Protein AF-0000000084523540 (afdb_homodimer)

Radius of gyration: 26.32 Å; Cα contacts (8 Å, |Δi|>4): 641; chains: 2; bounding box: 83×76×72 Å

pLDDT: mean 82.35, std 22.32, range [30.33, 98.5]

Secondary structure (DSSP, 8-state):
-------------HHHHHHHHHHHHTS-S----EEEEEEEEEEETTS-EEEEEEEEEES-HHHHHHHTBTBEEEEEETTEEEEEEEESS--HHHHHHEEEEE-TTSEEEEEES-TTTPEEEEEEEEB-HHHHHHHS-HHHHHHHHH-EE--SHHHHHHHHHHHHTTBS-SS-------/-------------HHHHHHHHHHHHTS-S----EEEEEEEEEEETTS-EEEEEEEEEES-HHHHHHHTBTBEEEEEETTEEEEEEEESS--HHHHHHEEEEE-TTSEEEEEES-TTTSEEEEEEEEB-HHHHHHHS-HHHHHHHHH-EE--SHHHHHHHHHHHHTTBSSSS-------

Sequence (356 aa):
MLALSVLFVTVVVGGTWYLYSAIGNLKGSEAAAQTVDVVLKREYLCGETEEEMKRETVASVDELLTRYKGWNFVSRNRSVYTFEKKINDLSPHCKENAYFGLGTNGELTLFDGLPEKGQVIQTFFQLDTGKLESSLPREELNLLRQGIRITDAAEYNSIISTYSEFSNDDQEATVRLKMLALSVLFVTVVVGGTWYLYSAIGNLKGSEAAAQTVDVVLKREYLCGETEEEMKRETVASVDELLTRYKGWNFVSRNRSVYTFEKKINDLSPHCKENAYFGLGTNGELTLFDGLPEKGQVIQTFFQLDTGKLESSLPREELNLLRQGIRITDAAEYNSIISTYSEFSNDDQEATVRLK

InterPro domains:
  IPR015050 Bypass of forespore C, C-terminal [PF08955] (88-164)
  IPR015071 Bypass-of-forespore C, N-terminal [PF08977] (36-85)
  IPR038117 Bypass of forespore C, C-terminal domain superfamily [G3DSA:3.30.70.1740] (88-168)
  IPR038118 Bypass-of-forespore C, N-terminal domain superfamily [G3DSA:3.10.20.420] (34-87)

Structure (mmCIF, N/CA/C/O backbone):
data_AF-0000000084523540-model_v1
#
loop_
_entity.id
_entity.type
_entity.pdbx_description
1 polymer 'Forespore regulator of the sigma-K checkpoint'
#
loop_
_atom_site.group_PDB
_atom_site.id
_atom_site.type_symbol
_atom_site.label_atom_id
_atom_site.label_alt_id
_atom_site.label_comp_id
_atom_site.label_asym_id
_atom_site.label_entity_id
_atom_site.label_seq_id
_atom_site.pdbx_PDB_ins_code
_atom_site.Cartn_x
_atom_site.Cartn_y
_atom_site.Cartn_z
_atom_site.occupancy
_atom_site.B_iso_or_equiv
_atom_site.auth_seq_id
_atom_site.auth_comp_id
_atom_site.auth_asym_id
_atom_site.auth_atom_id
_atom_site.pdbx_PDB_model_num
ATOM 1 N N . MET A 1 1 ? 38.188 -17.703 -46.438 1 30.38 1 MET A N 1
ATOM 2 C CA . MET A 1 1 ? 36.75 -17.438 -46.375 1 30.38 1 MET A CA 1
ATOM 3 C C . MET A 1 1 ? 36.156 -17.984 -45.094 1 30.38 1 MET A C 1
ATOM 5 O O . MET A 1 1 ? 36 -19.188 -44.906 1 30.38 1 MET A O 1
ATOM 9 N N . LEU A 1 2 ? 36.406 -17.312 -43.906 1 36.19 2 LEU A N 1
ATOM 10 C CA . LEU A 1 2 ? 36.031 -17.625 -42.531 1 36.19 2 LEU A CA 1
ATOM 11 C C . LEU A 1 2 ? 34.531 -17.547 -42.344 1 36.19 2 LEU A C 1
ATOM 13 O O . LEU A 1 2 ? 33.906 -16.5 -42.594 1 36.19 2 LEU A O 1
ATOM 17 N N . ALA A 1 3 ? 33.781 -18.672 -42.469 1 38.22 3 ALA A N 1
ATOM 18 C CA . ALA A 1 3 ? 32.344 -18.844 -42.25 1 38.22 3 ALA A CA 1
ATOM 19 C C . ALA A 1 3 ? 31.953 -18.438 -40.812 1 38.22 3 ALA A C 1
ATOM 21 O O . ALA A 1 3 ? 32.438 -19.016 -39.844 1 38.22 3 ALA A O 1
ATOM 22 N N . LEU A 1 4 ? 31.703 -17.141 -40.531 1 35.53 4 LEU A N 1
ATOM 23 C CA . LEU A 1 4 ? 31.125 -16.625 -39.312 1 35.53 4 LEU A CA 1
ATOM 24 C C . LEU A 1 4 ? 29.766 -17.25 -39.031 1 35.53 4 LEU A C 1
ATOM 26 O O . LEU A 1 4 ? 28.812 -17.016 -39.781 1 35.53 4 LEU A O 1
ATOM 30 N N . SER A 1 5 ? 29.641 -18.5 -38.469 1 34.38 5 SER A N 1
ATOM 31 C CA . SER A 1 5 ? 28.406 -19.125 -38 1 34.38 5 SER A CA 1
ATOM 32 C C . SER A 1 5 ? 27.703 -18.234 -36.969 1 34.38 5 SER A C 1
ATOM 34 O O . SER A 1 5 ? 28.281 -17.859 -35.938 1 34.38 5 SER A O 1
ATOM 36 N N . VAL A 1 6 ? 26.812 -17.297 -37.406 1 34.03 6 VAL A N 1
ATOM 37 C CA . VAL A 1 6 ? 25.938 -16.5 -36.562 1 34.03 6 VAL A CA 1
ATOM 38 C C . VAL A 1 6 ? 25.094 -17.422 -35.688 1 34.03 6 VAL A C 1
ATOM 40 O O . VAL A 1 6 ? 24.297 -18.219 -36.188 1 34.03 6 VAL A O 1
ATOM 43 N N . LEU A 1 7 ? 25.531 -17.844 -34.469 1 30.59 7 LEU A N 1
ATOM 44 C CA . LEU A 1 7 ? 24.781 -18.531 -33.438 1 30.59 7 LEU A CA 1
ATOM 45 C C . LEU A 1 7 ? 23.516 -17.75 -33.062 1 30.59 7 LEU A C 1
ATOM 47 O O . LEU A 1 7 ? 23.609 -16.625 -32.562 1 30.59 7 LEU A O 1
ATOM 51 N N . PHE A 1 8 ? 22.406 -17.859 -33.781 1 33.75 8 PHE A N 1
ATOM 52 C CA . PHE A 1 8 ? 21.094 -17.328 -33.438 1 33.75 8 PHE A CA 1
ATOM 53 C C . PHE A 1 8 ? 20.688 -17.781 -32.031 1 33.75 8 PHE A C 1
ATOM 55 O O . PHE A 1 8 ? 20.5 -18.969 -31.797 1 33.75 8 PHE A O 1
ATOM 62 N N . VAL A 1 9 ? 21.078 -17.094 -30.938 1 32.88 9 VAL A N 1
ATOM 63 C CA . VAL A 1 9 ? 20.562 -17.25 -29.578 1 32.88 9 VAL A CA 1
ATOM 64 C C . VAL A 1 9 ? 19.062 -17.031 -29.562 1 32.88 9 VAL A C 1
ATOM 66 O O . VAL A 1 9 ? 18.578 -15.922 -29.797 1 32.88 9 VAL A O 1
ATOM 69 N N . THR A 1 10 ? 18.266 -17.953 -30.078 1 33.56 10 THR A N 1
ATOM 70 C CA . THR A 1 10 ? 16.812 -17.922 -29.875 1 33.56 10 THR A CA 1
ATOM 71 C C . THR A 1 10 ? 16.484 -17.688 -28.391 1 33.56 10 THR A C 1
ATOM 73 O O . THR A 1 10 ? 16.875 -18.484 -27.531 1 33.56 10 THR A O 1
ATOM 76 N N . VAL A 1 11 ? 16.547 -16.5 -27.922 1 34.06 11 VAL A N 1
ATOM 77 C CA . VAL A 1 11 ? 15.992 -16.109 -26.625 1 34.06 11 VAL A CA 1
ATOM 78 C C . VAL A 1 11 ? 14.641 -16.797 -26.406 1 34.06 11 VAL A C 1
ATOM 80 O O . VAL A 1 11 ? 13.719 -16.625 -27.203 1 34.06 11 VAL A O 1
ATOM 83 N N . VAL A 1 12 ? 14.602 -17.953 -25.812 1 35.47 12 VAL A N 1
ATOM 84 C CA . VAL A 1 12 ? 13.5 -18.781 -25.328 1 35.47 12 VAL A CA 1
ATOM 85 C C . VAL A 1 12 ? 12.508 -17.922 -24.547 1 35.47 12 VAL A C 1
ATOM 87 O O . VAL A 1 12 ? 12.68 -17.703 -23.344 1 35.47 12 VAL A O 1
ATOM 90 N N . VAL A 1 13 ? 12.211 -16.734 -24.906 1 37.38 13 VAL A N 1
ATOM 91 C CA . VAL A 1 13 ? 11.062 -16.016 -24.344 1 37.38 13 VAL A CA 1
ATOM 92 C C . VAL A 1 13 ? 9.852 -16.953 -24.312 1 37.38 13 VAL A C 1
ATOM 94 O O . VAL A 1 13 ? 8.961 -16.781 -23.484 1 37.38 13 VAL A O 1
ATOM 97 N N . GLY A 1 14 ? 9.75 -18.031 -25.141 1 40.41 14 GLY A N 1
ATOM 98 C CA . GLY A 1 14 ? 8.609 -18.906 -25.312 1 40.41 14 GLY A CA 1
ATOM 99 C C . GLY A 1 14 ? 8.297 -19.75 -24.094 1 40.41 14 GLY A C 1
ATOM 100 O O . GLY A 1 14 ? 7.219 -20.328 -24 1 40.41 14 GLY A O 1
ATOM 101 N N . GLY A 1 15 ? 9.188 -19.891 -23.188 1 44.03 15 GLY A N 1
ATOM 102 C CA . GLY A 1 15 ? 9.008 -20.906 -22.156 1 44.03 15 GLY A CA 1
ATOM 103 C C . GLY A 1 15 ? 7.926 -20.547 -21.156 1 44.03 15 GLY A C 1
ATOM 104 O O . GLY A 1 15 ? 7.168 -21.406 -20.719 1 44.03 15 GLY A O 1
ATOM 105 N N . THR A 1 16 ? 7.848 -19.25 -20.812 1 47.34 16 THR A N 1
ATOM 106 C CA . THR A 1 16 ? 6.902 -18.922 -19.75 1 47.34 16 THR A CA 1
ATOM 107 C C . THR A 1 16 ? 5.465 -19.031 -20.25 1 47.34 16 THR A C 1
ATOM 109 O O . THR A 1 16 ? 4.57 -19.438 -19.5 1 47.34 16 THR A O 1
ATOM 112 N N . TRP A 1 17 ? 5.262 -18.75 -21.609 1 44.78 17 TRP A N 1
ATOM 113 C CA . TRP A 1 17 ? 3.926 -18.891 -22.172 1 44.78 17 TRP A CA 1
ATOM 114 C C . TRP A 1 17 ? 3.463 -20.344 -22.125 1 44.78 17 TRP A C 1
ATOM 116 O O . TRP A 1 17 ? 2.314 -20.625 -21.781 1 44.78 17 TRP A O 1
ATOM 126 N N . TYR A 1 18 ? 4.32 -21.281 -22.469 1 44.84 18 TYR A N 1
ATOM 127 C CA . TYR A 1 18 ? 3.965 -22.688 -22.484 1 44.84 18 TYR A CA 1
ATOM 128 C C . TYR A 1 18 ? 3.586 -23.188 -21.094 1 44.84 18 TYR A C 1
ATOM 130 O O . TYR A 1 18 ? 2.623 -23.938 -20.938 1 44.84 18 TYR A O 1
ATOM 138 N N . LEU A 1 19 ? 4.27 -22.812 -20.094 1 44.44 19 LEU A N 1
ATOM 139 C CA . LEU A 1 19 ? 3.955 -23.25 -18.734 1 44.44 19 LEU A CA 1
ATOM 140 C C . LEU A 1 19 ? 2.594 -22.719 -18.297 1 44.44 19 LEU A C 1
ATOM 142 O O . LEU A 1 19 ? 1.806 -23.453 -17.688 1 44.44 19 LEU A O 1
ATOM 146 N N . TYR A 1 20 ? 2.361 -21.484 -18.734 1 47.84 20 TYR A N 1
ATOM 147 C CA . TYR A 1 20 ? 1.059 -20.906 -18.406 1 47.84 20 TYR A CA 1
ATOM 148 C C . TYR A 1 20 ? -0.064 -21.703 -19.062 1 47.84 20 TYR A C 1
ATOM 150 O O . TYR A 1 20 ? -1.085 -21.984 -18.438 1 47.84 20 TYR A O 1
ATOM 158 N N . SER A 1 21 ? 0.126 -22.125 -20.297 1 47.34 21 SER A N 1
ATOM 159 C CA . SER A 1 21 ? -0.853 -22.922 -21.016 1 47.34 21 SER A CA 1
ATOM 160 C C . SER A 1 21 ? -0.98 -24.328 -20.422 1 47.34 21 SER A C 1
ATOM 162 O O . SER A 1 21 ? -2.08 -24.875 -20.359 1 47.34 21 SER A O 1
ATOM 164 N N . ALA A 1 22 ? 0.093 -24.844 -19.984 1 44.22 22 ALA A N 1
ATOM 165 C CA . ALA A 1 22 ? 0.067 -26.203 -19.453 1 44.22 22 ALA A CA 1
ATOM 166 C C . ALA A 1 22 ? -0.648 -26.266 -18.109 1 44.22 22 ALA A C 1
ATOM 168 O O . ALA A 1 22 ? -1.427 -27.188 -17.844 1 44.22 22 ALA A O 1
ATOM 169 N N . ILE A 1 23 ? -0.345 -25.328 -17.25 1 46.56 23 ILE A N 1
ATOM 170 C CA . ILE A 1 23 ? -1.015 -25.281 -15.961 1 46.56 23 ILE A CA 1
ATOM 171 C C . ILE A 1 23 ? -2.49 -24.938 -16.156 1 46.56 23 ILE A C 1
ATOM 173 O O . ILE A 1 23 ? -3.359 -25.516 -15.492 1 46.56 23 ILE A O 1
ATOM 177 N N . GLY A 1 24 ? -2.74 -24.016 -17.031 1 45.88 24 GLY A N 1
ATOM 178 C CA . GLY A 1 24 ? -4.125 -23.812 -17.406 1 45.88 24 GLY A CA 1
ATOM 179 C C . GLY A 1 24 ? -4.785 -25.062 -17.969 1 45.88 24 GLY A C 1
ATOM 180 O O . GLY A 1 24 ? -5.98 -25.281 -17.781 1 45.88 24 GLY A O 1
ATOM 181 N N . ASN A 1 25 ? -3.988 -25.781 -18.875 1 44.81 25 ASN A N 1
ATOM 182 C CA . ASN A 1 25 ? -4.531 -27 -19.484 1 44.81 25 ASN A CA 1
ATOM 183 C C . ASN A 1 25 ? -4.711 -28.109 -18.469 1 44.81 25 ASN A C 1
ATOM 185 O O . ASN A 1 25 ? -5.188 -29.203 -18.812 1 44.81 25 ASN A O 1
ATOM 189 N N . LEU A 1 26 ? -3.967 -28.172 -17.453 1 42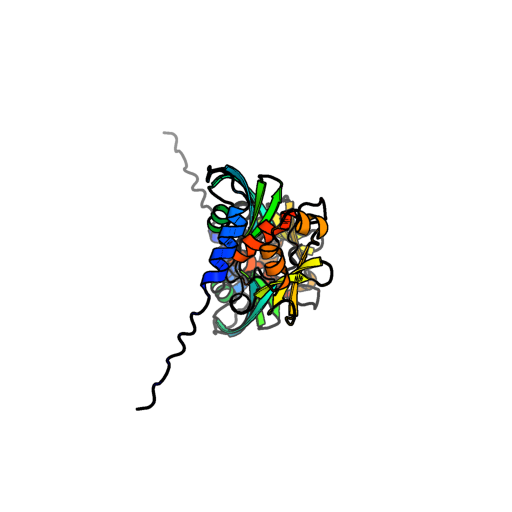.12 26 LEU A N 1
ATOM 190 C CA . LEU A 1 26 ? -4.234 -29.266 -16.531 1 42.12 26 LEU A CA 1
ATOM 191 C C . LEU A 1 26 ? -5.719 -29.344 -16.188 1 42.12 26 LEU A C 1
ATOM 193 O O . LEU A 1 26 ? -6.18 -30.328 -15.602 1 42.12 26 LEU A O 1
ATOM 197 N N . LYS A 1 27 ? -6.418 -28.312 -16.094 1 44.44 27 LYS A N 1
ATOM 198 C CA . LYS A 1 27 ? -7.867 -28.484 -16.031 1 44.44 27 LYS A CA 1
ATOM 199 C C . LYS A 1 27 ? -8.445 -28.812 -17.406 1 44.44 27 LYS A C 1
ATOM 201 O O . LYS A 1 27 ? -8.516 -27.938 -18.266 1 44.44 27 LYS A O 1
ATOM 206 N N . GLY A 1 28 ? -8.133 -29.812 -18.078 1 38.44 28 GLY A N 1
ATOM 207 C CA . GLY A 1 28 ? -8.664 -30.438 -19.266 1 38.44 28 GLY A CA 1
ATOM 208 C C . GLY A 1 28 ? -10.133 -30.125 -19.516 1 38.44 28 GLY A C 1
ATOM 209 O O . GLY A 1 28 ? -10.773 -30.766 -20.344 1 38.44 28 GLY A O 1
ATOM 210 N N . SER A 1 29 ? -10.984 -30 -18.5 1 40.22 29 SER A N 1
ATOM 211 C CA . SER A 1 29 ? -12.367 -29.969 -18.953 1 40.22 29 SER A CA 1
ATOM 212 C C . SER A 1 29 ? -12.57 -28.969 -20.078 1 40.22 29 SER A C 1
ATOM 214 O O . SER A 1 29 ? -11.805 -28 -20.188 1 40.22 29 SER A O 1
ATOM 216 N N . GLU A 1 30 ? -13.492 -29.078 -21.188 1 41.19 30 GLU A N 1
ATOM 217 C CA . GLU A 1 30 ? -14.039 -28.188 -22.219 1 41.19 30 GLU A CA 1
ATOM 218 C C . GLU A 1 30 ? -13.93 -26.719 -21.797 1 41.19 30 GLU A C 1
ATOM 220 O O . GLU A 1 30 ? -14.188 -26.375 -20.641 1 41.19 30 GLU A O 1
ATOM 225 N N . ALA A 1 31 ? -13.055 -25.703 -22.328 1 51.06 31 ALA A N 1
ATOM 226 C CA . ALA A 1 31 ? -12.938 -24.25 -22.203 1 51.06 31 ALA A CA 1
ATOM 227 C C . ALA A 1 31 ? -14.227 -23.641 -21.656 1 51.06 31 ALA A C 1
ATOM 229 O O . ALA A 1 31 ? -14.992 -23.031 -22.406 1 51.06 31 ALA A O 1
ATOM 230 N N . ALA A 1 32 ? -15.094 -24.359 -21.078 1 65.19 32 ALA A N 1
ATOM 231 C CA . ALA A 1 32 ? -16.391 -23.812 -20.688 1 65.19 32 ALA A CA 1
ATOM 232 C C . ALA A 1 32 ? -16.219 -22.672 -19.688 1 65.19 32 ALA A C 1
ATOM 234 O O . ALA A 1 32 ? -15.375 -22.734 -18.797 1 65.19 32 ALA A O 1
ATOM 235 N N . ALA A 1 33 ? -16.594 -21.547 -20.125 1 82.81 33 ALA A N 1
ATOM 236 C CA . ALA A 1 33 ? -16.656 -20.344 -19.297 1 82.81 33 ALA A CA 1
ATOM 237 C C . ALA A 1 33 ? -17.188 -20.672 -17.906 1 82.81 33 ALA A C 1
ATOM 239 O O . ALA A 1 33 ? -18.094 -21.516 -17.766 1 82.81 33 ALA A O 1
ATOM 240 N N . GLN A 1 34 ? -16.328 -20.453 -16.844 1 91.75 34 GLN A N 1
ATOM 241 C CA . GLN A 1 34 ? -16.781 -20.609 -15.461 1 91.75 34 GLN A CA 1
ATOM 242 C C . GLN A 1 34 ? -17.078 -19.25 -14.828 1 91.75 34 GLN A C 1
ATOM 244 O O . GLN A 1 34 ? -16.453 -18.25 -15.156 1 91.75 34 GLN A O 1
ATOM 249 N N . THR A 1 35 ? -18.156 -19.266 -14.055 1 95.12 35 THR A N 1
ATOM 250 C CA . THR A 1 35 ? -18.5 -18.062 -13.32 1 95.12 35 THR A CA 1
ATOM 251 C C . THR A 1 35 ? -17.906 -18.078 -11.914 1 95.12 35 THR A C 1
ATOM 253 O O . THR A 1 35 ? -18.047 -19.078 -11.195 1 95.12 35 THR A O 1
ATOM 256 N N . VAL A 1 36 ? -17.125 -17.047 -11.633 1 96.69 36 VAL A N 1
ATOM 257 C CA . VAL A 1 36 ? -16.484 -16.969 -10.328 1 96.69 36 VAL A CA 1
ATOM 258 C C . VAL A 1 36 ? -16.875 -15.672 -9.633 1 96.69 36 VAL A C 1
ATOM 260 O O . VAL A 1 36 ? -17.344 -14.727 -10.281 1 96.69 36 VAL A O 1
ATOM 263 N N . ASP A 1 37 ? -16.734 -15.695 -8.25 1 97.81 37 ASP A N 1
ATOM 264 C CA . ASP A 1 37 ? -16.906 -14.484 -7.465 1 97.81 37 ASP A CA 1
ATOM 265 C C . ASP A 1 37 ? -15.57 -13.797 -7.199 1 97.81 37 ASP A C 1
ATOM 267 O O . ASP A 1 37 ? -14.578 -14.461 -6.871 1 97.81 37 ASP A O 1
ATOM 271 N N . VAL A 1 38 ? -15.57 -12.516 -7.43 1 98.31 38 VAL A N 1
ATOM 272 C CA . VAL A 1 38 ? -14.367 -11.727 -7.211 1 98.31 38 VAL A CA 1
ATOM 273 C C . VAL A 1 38 ? -14.609 -10.695 -6.109 1 98.31 38 VAL A C 1
ATOM 275 O O . VAL A 1 38 ? -15.578 -9.938 -6.164 1 98.31 38 VAL A O 1
ATOM 278 N N . VAL A 1 39 ? -13.781 -10.742 -5.086 1 98.5 39 VAL A N 1
ATOM 279 C CA . VAL A 1 39 ? -13.797 -9.734 -4.035 1 98.5 39 VAL A CA 1
ATOM 280 C C . VAL A 1 39 ? -12.664 -8.734 -4.258 1 98.5 39 VAL A C 1
ATOM 282 O O . VAL A 1 39 ? -11.492 -9.109 -4.281 1 98.5 39 VAL A O 1
ATOM 285 N N . LEU A 1 40 ? -13.023 -7.461 -4.438 1 98.44 40 LEU A N 1
ATOM 286 C CA . LEU A 1 40 ? -12.047 -6.391 -4.648 1 98.44 40 LEU A CA 1
ATOM 287 C C . LEU A 1 40 ? -11.922 -5.52 -3.4 1 98.44 40 LEU A C 1
ATOM 289 O O . LEU A 1 40 ? -12.898 -4.906 -2.967 1 98.44 40 LEU A O 1
ATOM 293 N N . LYS A 1 41 ? -10.727 -5.527 -2.812 1 98.44 41 LYS A N 1
ATOM 294 C CA . LYS A 1 41 ? -10.461 -4.703 -1.636 1 98.44 41 LYS A CA 1
ATOM 295 C C . LYS A 1 41 ? -9.57 -3.516 -1.988 1 98.44 41 LYS A C 1
ATOM 297 O O . LYS A 1 41 ? -8.516 -3.684 -2.598 1 98.44 41 LYS A O 1
ATOM 302 N N . ARG A 1 42 ? -10.039 -2.33 -1.666 1 98.25 42 ARG A N 1
ATOM 303 C CA . ARG A 1 42 ? -9.25 -1.118 -1.833 1 98.25 42 ARG A CA 1
ATOM 304 C C . ARG A 1 42 ? -8.859 -0.529 -0.482 1 98.25 42 ARG A C 1
ATOM 306 O O . ARG A 1 42 ? -9.695 -0.387 0.407 1 98.25 42 ARG A O 1
ATOM 313 N N . GLU A 1 43 ? -7.617 -0.301 -0.336 1 97.38 43 GLU A N 1
ATOM 314 C CA . GLU A 1 43 ? -7.109 0.365 0.859 1 97.38 43 GLU A CA 1
ATOM 315 C C . GLU A 1 43 ? -6.66 1.791 0.548 1 97.38 43 GLU A C 1
ATOM 317 O O . GLU A 1 43 ? -5.82 2.006 -0.327 1 97.38 43 GLU A O 1
ATOM 322 N N . TYR A 1 44 ? -7.188 2.727 1.326 1 97 44 TYR A N 1
ATOM 323 C CA . TYR A 1 44 ? -6.957 4.137 1.044 1 97 44 TYR A CA 1
ATOM 324 C C . TYR A 1 44 ? -5.961 4.734 2.029 1 97 44 TYR A C 1
ATOM 326 O O . TYR A 1 44 ? -5.688 4.148 3.08 1 97 44 TYR A O 1
ATOM 334 N N . LEU A 1 45 ? -5.508 5.902 1.647 1 95 45 LEU A N 1
ATOM 335 C CA . LEU A 1 45 ? -4.5 6.629 2.412 1 95 45 LEU A CA 1
ATOM 336 C C . LEU A 1 45 ? -4.992 6.914 3.828 1 95 45 LEU A C 1
ATOM 338 O O . LEU A 1 45 ? -4.203 6.93 4.773 1 95 45 LEU A O 1
ATOM 342 N N . CYS A 1 46 ? -6.254 7.168 4 1 95.56 46 CYS A N 1
ATOM 343 C CA . CYS A 1 46 ? -6.844 7.555 5.277 1 95.56 46 CYS A CA 1
ATOM 344 C C . CYS A 1 46 ? -7.094 6.332 6.152 1 95.56 46 CYS A C 1
ATOM 346 O O . CYS A 1 46 ? -7.672 6.449 7.234 1 95.56 46 CYS A O 1
ATOM 348 N N . GLY A 1 47 ? -6.785 5.121 5.734 1 93.44 47 GLY A N 1
ATOM 349 C CA . GLY A 1 47 ? -6.91 3.908 6.523 1 93.44 47 GLY A CA 1
ATOM 350 C C . GLY A 1 47 ? -8.211 3.16 6.27 1 93.44 47 GLY A C 1
ATOM 351 O O . GLY A 1 47 ? -8.383 2.03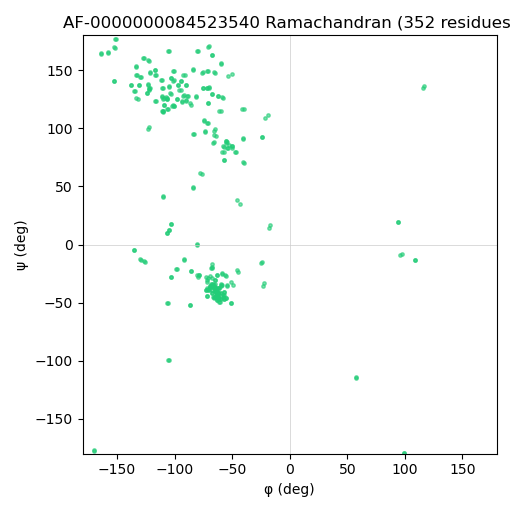9 6.75 1 93.44 47 GLY A O 1
ATOM 352 N N . GLU A 1 48 ? -9.047 3.795 5.562 1 95.5 48 GLU A N 1
ATOM 353 C CA . GLU A 1 48 ? -10.297 3.111 5.246 1 95.5 48 GLU A CA 1
ATOM 354 C C . GLU A 1 48 ? -10.086 2.055 4.168 1 95.5 48 GLU A C 1
ATOM 356 O O . GLU A 1 48 ? -9.227 2.209 3.297 1 95.5 48 GLU A O 1
ATOM 361 N N . THR A 1 49 ? -10.922 0.983 4.289 1 96.62 49 THR A N 1
ATOM 362 C CA . THR A 1 49 ? -10.93 -0.081 3.293 1 96.62 49 THR A CA 1
ATOM 363 C C . THR A 1 49 ? -12.32 -0.255 2.693 1 96.62 49 THR A C 1
ATOM 365 O O . THR A 1 49 ? -13.32 -0.18 3.406 1 96.62 49 THR A O 1
ATOM 368 N N . GLU A 1 50 ? -12.344 -0.346 1.44 1 97.38 50 GLU A N 1
ATOM 369 C CA . GLU A 1 50 ? -13.586 -0.651 0.737 1 97.38 50 GLU A CA 1
ATOM 370 C C . GLU A 1 50 ? -13.531 -2.037 0.102 1 97.38 50 GLU A C 1
ATOM 372 O O . GLU A 1 50 ? -12.5 -2.445 -0.43 1 97.38 50 GLU A O 1
ATOM 377 N N . GLU A 1 51 ? -14.68 -2.723 0.165 1 97.88 51 GLU A N 1
ATOM 378 C CA . GLU A 1 51 ? -14.789 -4.039 -0.456 1 97.88 51 GLU A CA 1
ATOM 379 C C . GLU A 1 51 ? -15.945 -4.09 -1.449 1 97.88 51 GLU A C 1
ATOM 381 O O . GLU A 1 51 ? -17.031 -3.57 -1.175 1 97.88 51 GLU A O 1
ATOM 386 N N . GLU A 1 52 ? -15.68 -4.555 -2.594 1 98.06 52 GLU A N 1
ATOM 387 C CA . GLU A 1 52 ? -16.672 -4.762 -3.646 1 98.06 52 GLU A CA 1
ATOM 388 C C . GLU A 1 52 ? -16.688 -6.215 -4.109 1 98.06 52 GLU A C 1
ATOM 390 O O . GLU A 1 52 ? -15.633 -6.84 -4.25 1 98.06 52 GLU A O 1
ATOM 395 N N . MET A 1 53 ? -17.859 -6.762 -4.309 1 98 53 MET A N 1
ATOM 396 C CA . MET A 1 53 ? -17.984 -8.109 -4.852 1 98 53 MET A CA 1
ATOM 397 C C . MET A 1 53 ? -18.547 -8.078 -6.27 1 98 53 MET A C 1
ATOM 399 O O . MET A 1 53 ? -19.5 -7.332 -6.547 1 98 53 MET A O 1
ATOM 403 N N . LYS A 1 54 ? -17.906 -8.844 -7.098 1 97.62 54 LYS A N 1
ATOM 404 C CA . LYS A 1 54 ? -18.328 -8.945 -8.492 1 97.62 54 LYS A CA 1
ATOM 405 C C . LYS A 1 54 ? -18.391 -10.406 -8.945 1 97.62 54 LYS A C 1
ATOM 407 O O . LYS A 1 54 ? -17.609 -11.234 -8.484 1 97.62 54 LYS A O 1
ATOM 412 N N . ARG A 1 55 ? -19.406 -10.633 -9.859 1 97.06 55 ARG A N 1
ATOM 413 C CA . ARG A 1 55 ? -19.438 -11.93 -10.531 1 97.06 55 ARG A CA 1
ATOM 414 C C . ARG A 1 55 ? -18.797 -11.844 -11.906 1 97.06 55 ARG A C 1
ATOM 416 O O . ARG A 1 55 ? -19.109 -10.938 -12.688 1 97.06 55 ARG A O 1
ATOM 423 N N . GLU A 1 56 ? -17.828 -12.719 -12.094 1 96.62 56 GLU A N 1
ATOM 424 C CA . GLU A 1 56 ? -17.109 -12.711 -13.359 1 96.62 56 GLU A CA 1
ATOM 425 C C . GLU A 1 56 ? -17.203 -14.07 -14.047 1 96.62 56 GLU A C 1
ATOM 427 O O . GLU A 1 56 ? -17.125 -15.117 -13.398 1 96.62 56 GLU A O 1
ATOM 432 N N . THR A 1 57 ? -17.484 -14.008 -15.352 1 96 57 THR A N 1
ATOM 433 C CA . THR A 1 57 ? -17.391 -15.211 -16.156 1 96 57 THR A CA 1
ATOM 434 C C . THR A 1 57 ? -16.094 -15.211 -16.969 1 96 57 THR A C 1
ATOM 436 O O . THR A 1 57 ? -15.852 -14.297 -17.766 1 96 57 THR A O 1
ATOM 439 N N . VAL A 1 58 ? -15.297 -16.234 -16.688 1 94.88 58 VAL A N 1
ATOM 440 C CA . VAL A 1 58 ? -13.984 -16.266 -17.328 1 94.88 58 VAL A CA 1
ATOM 441 C C . VAL A 1 58 ? -13.727 -17.656 -17.891 1 94.88 58 VAL A C 1
ATOM 443 O O . VAL A 1 58 ? -14.258 -18.656 -17.375 1 94.88 58 VAL A O 1
ATOM 446 N N . ALA A 1 59 ? -12.852 -17.688 -18.984 1 93.19 59 ALA A N 1
ATOM 447 C CA . ALA A 1 59 ? -12.484 -18.969 -19.594 1 93.19 59 ALA A CA 1
ATOM 448 C C . ALA A 1 59 ? -11.422 -19.688 -18.781 1 93.19 59 ALA A C 1
ATOM 450 O O . ALA A 1 59 ? -11.273 -20.906 -18.859 1 93.19 59 ALA A O 1
ATOM 451 N N . SER A 1 60 ? -10.617 -18.891 -18.031 1 90.94 60 SER A N 1
ATOM 452 C CA . SER A 1 60 ? -9.531 -19.453 -17.234 1 90.94 60 SER A CA 1
ATOM 453 C C . SER A 1 60 ? -9.141 -18.516 -16.109 1 90.94 60 SER A C 1
ATOM 455 O O . SER A 1 60 ? -9.508 -17.328 -16.109 1 90.94 60 SER A O 1
ATOM 457 N N . VAL A 1 61 ? -8.414 -19.031 -15.172 1 88.44 61 VAL A N 1
ATOM 458 C CA . VAL A 1 61 ? -7.895 -18.203 -14.086 1 88.44 61 VAL A CA 1
ATOM 459 C C . VAL A 1 61 ? -6.918 -17.172 -14.641 1 88.44 61 VAL A C 1
ATOM 461 O O . VAL A 1 61 ? -6.887 -16.031 -14.188 1 88.44 61 VAL A O 1
ATOM 464 N N . ASP A 1 62 ? -6.121 -17.594 -15.578 1 88.94 62 ASP A N 1
ATOM 465 C CA . ASP A 1 62 ? -5.184 -16.672 -16.219 1 88.94 62 ASP A CA 1
ATOM 466 C C . ASP A 1 62 ? -5.91 -15.469 -16.797 1 88.94 62 ASP A C 1
ATOM 468 O O . ASP A 1 62 ? -5.434 -14.336 -16.672 1 88.94 62 ASP A O 1
ATOM 472 N N . GLU A 1 63 ? -6.965 -15.766 -17.453 1 93.69 63 GLU A N 1
ATOM 473 C CA . GLU A 1 63 ? -7.754 -14.656 -17.969 1 93.69 63 GLU A CA 1
ATOM 474 C C . GLU A 1 63 ? -8.211 -13.727 -16.859 1 93.69 63 GLU A C 1
ATOM 476 O O . GLU A 1 63 ? -8.156 -12.5 -16.984 1 93.69 63 GLU A O 1
ATOM 481 N N . LEU A 1 64 ? -8.711 -14.336 -15.742 1 94.56 64 LEU A N 1
ATOM 482 C CA . LEU A 1 64 ? -9.164 -13.547 -14.602 1 94.56 64 LEU A CA 1
ATOM 483 C C . LEU A 1 64 ? -8.047 -12.641 -14.086 1 94.56 64 LEU A C 1
ATOM 485 O O . LEU A 1 64 ? -8.258 -11.438 -13.898 1 94.56 64 LEU A O 1
ATOM 489 N N . LEU A 1 65 ? -6.852 -13.242 -13.938 1 93.81 65 LEU A N 1
ATOM 490 C CA . LEU A 1 65 ? -5.723 -12.508 -13.375 1 93.81 65 LEU A CA 1
ATOM 491 C C . LEU A 1 65 ? -5.273 -11.391 -14.312 1 93.81 65 LEU A C 1
ATOM 493 O O . LEU A 1 65 ? -4.844 -10.328 -13.867 1 93.81 65 LEU A O 1
ATOM 497 N N . THR A 1 66 ? -5.371 -11.609 -15.594 1 93.25 66 THR A N 1
ATOM 498 C CA . THR A 1 66 ? -5.031 -10.594 -16.594 1 93.25 66 THR A CA 1
ATOM 499 C C . THR A 1 66 ? -6.02 -9.438 -16.531 1 93.25 66 THR A C 1
ATOM 501 O O . THR A 1 66 ? -5.625 -8.273 -16.641 1 93.25 66 THR A O 1
ATOM 504 N N . ARG A 1 67 ? -7.301 -9.766 -16.312 1 94.5 67 ARG A N 1
ATOM 505 C CA . ARG A 1 67 ? -8.336 -8.742 -16.234 1 94.5 67 ARG A CA 1
ATOM 506 C C . ARG A 1 67 ? -8.109 -7.832 -15.023 1 94.5 67 ARG A C 1
ATOM 508 O O . ARG A 1 67 ? -8.461 -6.648 -15.062 1 94.5 67 ARG A O 1
ATOM 515 N N . TYR A 1 68 ? -7.559 -8.367 -14.055 1 95.12 68 TYR A N 1
ATOM 516 C CA . TYR A 1 68 ? -7.328 -7.59 -12.844 1 95.12 68 TYR A CA 1
ATOM 517 C C . TYR A 1 68 ? -5.844 -7.309 -12.648 1 95.12 68 TYR A C 1
ATOM 519 O O . TYR A 1 68 ? -5.344 -7.328 -11.523 1 95.12 68 TYR A O 1
ATOM 527 N N . LYS A 1 69 ? -5.34 -7.016 -13.883 1 90.44 69 LYS A N 1
ATOM 528 C CA . LYS A 1 69 ? -3.959 -6.539 -13.828 1 90.44 69 LYS A CA 1
ATOM 529 C C . LYS A 1 69 ? -3.854 -5.246 -13.031 1 90.44 69 LYS A C 1
ATOM 531 O O . LYS A 1 69 ? -4.668 -4.336 -13.203 1 90.44 69 LYS A O 1
ATOM 536 N N . GLY A 1 70 ? -3.107 -4.973 -12.086 1 92 70 GLY A N 1
ATOM 537 C CA . GLY A 1 70 ? -2.986 -3.805 -11.234 1 92 70 GLY A CA 1
ATOM 538 C C . GLY A 1 70 ? -3.467 -4.051 -9.812 1 92 70 GLY A C 1
ATOM 539 O O . GLY A 1 70 ? -3.385 -3.166 -8.961 1 92 70 GLY A O 1
ATOM 540 N N . TRP A 1 71 ? -4.117 -5.152 -9.758 1 96.25 71 TRP A N 1
ATOM 541 C CA . TRP A 1 71 ? -4.527 -5.617 -8.438 1 96.25 71 TRP A CA 1
ATOM 542 C C . TRP A 1 71 ? -3.594 -6.715 -7.934 1 96.25 71 TRP A C 1
ATOM 544 O O . TRP A 1 71 ? -2.998 -7.445 -8.727 1 96.25 71 TRP A O 1
ATOM 554 N N . ASN A 1 72 ? -3.434 -6.773 -6.66 1 95.88 72 ASN A N 1
ATOM 555 C CA . ASN A 1 72 ? -2.701 -7.863 -6.027 1 95.88 72 ASN A CA 1
ATOM 556 C C . ASN A 1 72 ? -3.627 -9.023 -5.66 1 95.88 72 ASN A C 1
ATOM 558 O O . ASN A 1 72 ? -4.648 -8.82 -5 1 95.88 72 ASN A O 1
ATOM 562 N N . PHE A 1 73 ? -3.303 -10.211 -6.16 1 95.88 73 PHE A N 1
ATOM 563 C CA . PHE A 1 73 ? -4.039 -11.398 -5.734 1 95.88 73 PHE A CA 1
ATOM 564 C C . PHE A 1 73 ? -3.764 -11.703 -4.266 1 95.88 73 PHE A C 1
ATOM 566 O O . PHE A 1 73 ? -2.609 -11.727 -3.838 1 95.88 73 PHE A O 1
ATOM 573 N N . VAL A 1 74 ? -4.812 -11.883 -3.555 1 94.88 74 VAL A N 1
ATOM 574 C CA . VAL A 1 74 ? -4.66 -12.102 -2.121 1 94.88 74 VAL A CA 1
ATOM 575 C C . VAL A 1 74 ? -4.918 -13.57 -1.796 1 94.88 74 VAL A C 1
ATOM 577 O O . VAL A 1 74 ? -4.121 -14.211 -1.099 1 94.88 74 VAL A O 1
ATOM 580 N N . SER A 1 75 ? -6.066 -14.055 -2.322 1 93.88 75 SER A N 1
ATOM 581 C CA . SER A 1 75 ? -6.422 -15.422 -1.953 1 93.88 75 SER A CA 1
ATOM 582 C C . SER A 1 75 ? -7.488 -15.984 -2.887 1 93.88 75 SER A C 1
ATOM 584 O O . SER A 1 75 ? -8.109 -15.242 -3.646 1 93.88 75 SER A O 1
ATOM 586 N N . ARG A 1 76 ? -7.547 -17.281 -2.762 1 92.69 76 ARG A N 1
ATOM 587 C CA . ARG A 1 76 ? -8.633 -18.016 -3.404 1 92.69 76 ARG A CA 1
ATOM 588 C C . ARG A 1 76 ? -9.281 -19 -2.436 1 92.69 76 ARG A C 1
ATOM 590 O O . ARG A 1 76 ? -8.578 -19.766 -1.769 1 92.69 76 ARG A O 1
ATOM 597 N N . ASN A 1 77 ? -10.578 -18.859 -2.312 1 89.75 77 ASN A N 1
ATOM 598 C CA . ASN A 1 77 ? -11.383 -19.844 -1.599 1 89.75 77 ASN A CA 1
ATOM 599 C C . ASN A 1 77 ? -12.477 -20.422 -2.488 1 89.75 77 ASN A C 1
ATOM 601 O O . ASN A 1 77 ? -13.531 -19.812 -2.668 1 89.75 77 ASN A O 1
ATOM 605 N N . ARG A 1 78 ? -12.164 -21.641 -2.977 1 87.25 78 ARG A N 1
ATOM 606 C CA . ARG A 1 78 ? -13.062 -22.234 -3.959 1 87.25 78 ARG A CA 1
ATOM 607 C C . ARG A 1 78 ? -13.234 -21.328 -5.168 1 87.25 78 ARG A C 1
ATOM 609 O O . ARG A 1 78 ? -12.258 -21 -5.852 1 87.25 78 ARG A O 1
ATOM 616 N N . SER A 1 79 ? -14.375 -20.812 -5.43 1 90.88 79 SER A N 1
ATOM 617 C CA . SER A 1 79 ? -14.625 -20 -6.617 1 90.88 79 SER A CA 1
ATOM 618 C C . SER A 1 79 ? -14.672 -18.516 -6.273 1 90.88 79 SER A C 1
ATOM 620 O O . SER A 1 79 ? -15.219 -17.719 -7.031 1 90.88 79 SER A O 1
ATOM 622 N N . VAL A 1 80 ? -14.102 -18.203 -5.039 1 95.31 80 VAL A N 1
ATOM 623 C CA . VAL A 1 80 ? -14.039 -16.797 -4.633 1 95.31 80 VAL A CA 1
ATOM 624 C C . VAL A 1 80 ? -12.586 -16.312 -4.66 1 95.31 80 VAL A C 1
ATOM 626 O O . VAL A 1 80 ? -11.742 -16.828 -3.928 1 95.31 80 VAL A O 1
ATOM 629 N N . TYR A 1 81 ? -12.359 -15.383 -5.551 1 96.44 81 TYR A N 1
ATOM 630 C CA . TYR A 1 81 ? -11.031 -14.797 -5.672 1 96.44 81 TYR A CA 1
ATOM 631 C C . TYR A 1 81 ? -10.992 -13.406 -5.039 1 96.44 81 TYR A C 1
ATOM 633 O O . TYR A 1 81 ? -11.82 -12.555 -5.348 1 96.44 81 TYR A O 1
ATOM 641 N N . THR A 1 82 ? -9.992 -13.133 -4.168 1 97.56 82 THR A N 1
ATOM 642 C CA . THR A 1 82 ? -9.852 -11.844 -3.508 1 97.56 82 THR A CA 1
ATOM 643 C C . THR A 1 82 ? -8.641 -11.086 -4.039 1 97.56 82 THR A C 1
ATOM 645 O O . THR A 1 82 ? -7.543 -11.633 -4.113 1 97.56 82 THR A O 1
ATOM 648 N N . PHE A 1 83 ? -8.875 -9.891 -4.48 1 97.69 83 PHE A N 1
ATOM 649 C CA . PHE A 1 83 ? -7.82 -8.984 -4.926 1 97.69 83 PHE A CA 1
ATOM 650 C C . PHE A 1 83 ? -7.773 -7.742 -4.047 1 97.69 83 PHE A C 1
ATOM 652 O O . PHE A 1 83 ? -8.789 -7.328 -3.494 1 97.69 83 PHE A O 1
ATOM 659 N N . GLU A 1 84 ? -6.555 -7.195 -3.945 1 97.75 84 GLU A N 1
ATOM 660 C CA . GLU A 1 84 ? -6.387 -5.965 -3.18 1 97.75 84 GLU A CA 1
ATOM 661 C C . GLU A 1 84 ? -5.625 -4.914 -3.982 1 97.75 84 GLU A C 1
ATOM 663 O O . GLU A 1 84 ? -4.742 -5.25 -4.773 1 97.75 84 GLU A O 1
ATOM 668 N N . LYS A 1 85 ? -5.992 -3.697 -3.818 1 97.56 85 LYS A N 1
ATOM 669 C CA . LYS A 1 85 ? -5.285 -2.566 -4.414 1 97.56 85 LYS A CA 1
ATOM 670 C C . LYS A 1 85 ? -5.09 -1.444 -3.396 1 97.56 85 LYS A C 1
ATOM 672 O O . LYS A 1 85 ? -6.004 -1.123 -2.635 1 97.56 85 LYS A O 1
ATOM 677 N N . LYS A 1 86 ? -3.912 -0.953 -3.326 1 96.31 86 LYS A N 1
ATOM 678 C CA . LYS A 1 86 ? -3.631 0.215 -2.496 1 96.31 86 LYS A CA 1
ATOM 679 C C . LYS A 1 86 ? -3.83 1.509 -3.281 1 96.31 86 LYS A C 1
ATOM 681 O O . LYS A 1 86 ? -3.299 1.661 -4.383 1 96.31 86 LYS A O 1
ATOM 686 N N . ILE A 1 87 ? -4.609 2.41 -2.736 1 96.62 87 ILE A N 1
ATOM 687 C CA . ILE A 1 87 ? -4.926 3.684 -3.369 1 96.62 87 ILE A CA 1
ATOM 688 C C . ILE A 1 87 ? -4.23 4.82 -2.623 1 96.62 87 ILE A C 1
ATOM 690 O O . ILE A 1 87 ? -4.457 5.02 -1.429 1 96.62 87 ILE A O 1
ATOM 694 N N . ASN A 1 88 ? -3.391 5.535 -3.346 1 95.75 88 ASN A N 1
ATOM 695 C CA . ASN A 1 88 ? -2.664 6.637 -2.727 1 95.75 88 ASN A CA 1
ATOM 696 C C . ASN A 1 88 ? -3.496 7.914 -2.707 1 95.75 88 ASN A C 1
ATOM 698 O O . ASN A 1 88 ? -3.027 8.977 -3.129 1 95.75 88 ASN A O 1
ATOM 702 N N . ASP A 1 89 ? -4.75 7.82 -2.25 1 96.75 89 ASP A N 1
ATOM 703 C CA . ASP A 1 89 ? -5.711 8.906 -2.096 1 96.75 89 ASP A CA 1
ATOM 704 C C . ASP A 1 89 ? -6.707 8.602 -0.978 1 96.75 89 ASP A C 1
ATOM 706 O O . ASP A 1 89 ? -6.715 7.5 -0.428 1 96.75 89 ASP A O 1
ATOM 710 N N . LEU A 1 90 ? -7.469 9.633 -0.622 1 97.38 90 LEU A N 1
ATOM 711 C CA . LEU A 1 90 ? -8.547 9.445 0.338 1 97.38 90 LEU A CA 1
ATOM 712 C C . LEU A 1 90 ? -9.695 8.648 -0.282 1 97.38 90 LEU A C 1
ATOM 714 O O . LEU A 1 90 ? -9.93 8.727 -1.491 1 97.38 90 LEU A O 1
ATOM 718 N N . SER A 1 91 ? -10.406 7.879 0.554 1 97.88 91 SER A N 1
ATOM 719 C CA . SER A 1 91 ? -11.633 7.238 0.09 1 97.88 91 SER A CA 1
ATOM 720 C C . SER A 1 91 ? -12.719 8.266 -0.202 1 97.88 91 SER A C 1
ATOM 722 O O . SER A 1 91 ? -12.664 9.391 0.299 1 97.88 91 SER A O 1
ATOM 724 N N . PRO A 1 92 ? -13.781 7.875 -0.966 1 97.81 92 PRO A N 1
ATOM 725 C CA . PRO A 1 92 ? -14.922 8.773 -1.158 1 97.81 92 PRO A CA 1
ATOM 726 C C . PRO A 1 92 ? -15.555 9.211 0.159 1 97.81 92 PRO A C 1
ATOM 728 O O . PRO A 1 92 ? -15.898 10.391 0.324 1 97.81 92 PRO A O 1
ATOM 731 N N . HIS A 1 93 ? -15.68 8.336 1.064 1 97.88 93 HIS A N 1
ATOM 732 C CA . HIS A 1 93 ? -16.266 8.648 2.363 1 97.88 93 HIS A CA 1
ATOM 733 C C . HIS A 1 93 ? -15.414 9.672 3.111 1 97.88 93 HIS A C 1
ATOM 735 O O . HIS A 1 93 ? -15.938 10.664 3.621 1 97.88 93 HIS A O 1
ATOM 741 N N . CYS A 1 94 ? -14.125 9.461 3.156 1 98.12 94 CYS A N 1
ATOM 742 C CA . CYS A 1 94 ? -13.234 10.383 3.85 1 98.12 94 CYS A CA 1
ATOM 743 C C . CYS A 1 94 ? -13.258 11.766 3.201 1 98.12 94 CYS A C 1
ATOM 745 O O . CYS A 1 94 ? -13.227 12.781 3.895 1 98.12 94 CYS A O 1
ATOM 747 N N . LYS A 1 95 ? -13.266 11.805 1.907 1 98.19 95 LYS A N 1
ATOM 748 C CA . LYS A 1 95 ? -13.312 13.086 1.205 1 98.19 95 LYS A CA 1
ATOM 749 C C . LYS A 1 95 ? -14.523 13.906 1.643 1 98.19 95 LYS A C 1
ATOM 751 O O . LYS A 1 95 ? -14.469 15.141 1.652 1 98.19 95 LYS A O 1
ATOM 756 N N . GLU A 1 96 ? -15.539 13.234 2.086 1 97.56 96 GLU A N 1
ATOM 757 C CA . GLU A 1 96 ? -16.797 13.914 2.414 1 97.56 96 GLU A CA 1
ATOM 758 C C . GLU A 1 96 ? -16.906 14.172 3.914 1 97.56 96 GLU A C 1
ATOM 760 O O . GLU A 1 96 ? -17.609 15.086 4.34 1 97.56 96 GLU A O 1
ATOM 765 N N . ASN A 1 97 ? -16.109 13.383 4.738 1 97.75 97 ASN A N 1
ATOM 766 C CA . ASN A 1 97 ? -16.516 13.406 6.137 1 97.75 97 ASN A CA 1
ATOM 767 C C . ASN A 1 97 ? -15.312 13.562 7.066 1 97.75 97 ASN A C 1
ATOM 769 O O . ASN A 1 97 ? -15.477 13.711 8.281 1 97.75 97 ASN A O 1
ATOM 773 N N . ALA A 1 98 ? -14.125 13.562 6.562 1 98.31 98 ALA A N 1
ATOM 774 C CA . ALA A 1 98 ? -12.961 13.43 7.441 1 98.31 98 ALA A CA 1
ATOM 775 C C . ALA A 1 98 ? -12.469 14.789 7.91 1 98.31 98 ALA A C 1
ATOM 777 O O . ALA A 1 98 ? -12.414 15.742 7.125 1 98.31 98 ALA A O 1
ATOM 778 N N . TYR A 1 99 ? -12.125 14.898 9.18 1 98.44 99 TYR A N 1
ATOM 779 C CA . TYR A 1 99 ? -11.531 16.062 9.828 1 98.44 99 TYR A CA 1
ATOM 780 C C . TYR A 1 99 ? -10.312 15.68 10.648 1 98.44 99 TYR A C 1
ATOM 782 O O . TYR A 1 99 ? -10.344 14.688 11.383 1 98.44 99 TYR A O 1
ATOM 790 N N . PHE A 1 100 ? -9.336 16.469 10.531 1 98.25 100 PHE A N 1
ATOM 791 C CA . PHE A 1 100 ? -8.258 16.375 11.516 1 98.25 100 PHE A CA 1
ATOM 792 C C . PHE A 1 100 ? -8.594 17.172 12.766 1 98.25 100 PHE A C 1
ATOM 794 O O . PHE A 1 100 ? -9.25 18.203 12.688 1 98.25 100 PHE A O 1
ATOM 801 N N . GLY A 1 101 ? -8.062 16.688 13.875 1 97.25 101 GLY A N 1
ATOM 802 C CA . GLY A 1 101 ? -8.242 17.406 15.125 1 97.25 101 GLY A CA 1
ATOM 803 C C . GLY A 1 101 ? -7.375 16.859 16.25 1 97.25 101 GLY A C 1
ATOM 804 O O . GLY A 1 101 ? -6.535 15.984 16.031 1 97.25 101 GLY A O 1
ATOM 805 N N . LEU A 1 102 ? -7.613 17.5 17.375 1 95.31 102 LEU A N 1
ATOM 806 C CA . LEU A 1 102 ? -6.906 17.094 18.578 1 95.31 102 LEU A CA 1
ATOM 807 C C . LEU A 1 102 ? -7.641 15.953 19.281 1 95.31 102 LEU A C 1
ATOM 809 O O . LEU A 1 102 ? -8.82 16.094 19.625 1 95.31 102 LEU A O 1
ATOM 813 N N . GLY A 1 103 ? -6.879 14.805 19.406 1 94.12 103 GLY A N 1
ATOM 814 C CA . GLY A 1 103 ? -7.449 13.688 20.156 1 94.12 103 GLY A CA 1
ATOM 815 C C . GLY A 1 103 ? -7.551 13.961 21.641 1 94.12 103 GLY A C 1
ATOM 816 O O . GLY A 1 103 ? -6.996 14.938 22.141 1 94.12 103 GLY A O 1
ATOM 817 N N . THR A 1 104 ? -8.211 13.102 22.312 1 91.5 104 THR A N 1
ATOM 818 C CA . THR A 1 104 ? -8.477 13.266 23.734 1 91.5 104 THR A CA 1
ATOM 819 C C . THR A 1 104 ? -7.18 13.266 24.531 1 91.5 104 THR A C 1
ATOM 821 O O . THR A 1 104 ? -7.094 13.891 25.594 1 91.5 104 THR A O 1
ATOM 824 N N . ASN A 1 105 ? -6.199 12.641 24.016 1 91.62 105 ASN A N 1
ATOM 825 C CA . ASN A 1 105 ? -4.93 12.562 24.734 1 91.62 105 ASN A CA 1
ATOM 826 C C . ASN A 1 105 ? -3.871 13.461 24.109 1 91.62 105 ASN A C 1
ATOM 828 O O . ASN A 1 105 ? -2.676 13.273 24.344 1 91.62 105 ASN A O 1
ATOM 832 N N . GLY A 1 106 ? -4.25 14.297 23.203 1 92.94 106 GLY A N 1
ATOM 833 C CA . GLY A 1 106 ? -3.33 15.266 22.641 1 92.94 106 GLY A CA 1
ATOM 834 C C . GLY A 1 106 ? -2.668 14.797 21.359 1 92.94 106 GLY A C 1
ATOM 835 O O . GLY A 1 106 ? -1.587 15.266 21 1 92.94 106 GLY A O 1
ATOM 836 N N . GLU A 1 107 ? -3.262 13.805 20.719 1 95.62 107 GLU A N 1
ATOM 837 C CA . GLU A 1 107 ? -2.709 13.281 19.469 1 95.62 107 GLU A CA 1
ATOM 838 C C . GLU A 1 107 ? -3.35 13.953 18.266 1 95.62 107 GLU A C 1
ATOM 840 O O . GLU A 1 107 ? -4.535 14.281 18.281 1 95.62 107 GLU A O 1
ATOM 845 N N . LEU A 1 108 ? -2.506 14.227 17.266 1 96.56 108 LEU A N 1
ATOM 846 C CA . LEU A 1 108 ? -3.162 14.492 15.984 1 96.56 108 LEU A CA 1
ATOM 847 C C . LEU A 1 108 ? -4.02 13.305 15.555 1 96.56 108 LEU A C 1
ATOM 849 O O . LEU A 1 108 ? -3.537 12.172 15.523 1 96.56 108 LEU A O 1
ATOM 853 N N . THR A 1 109 ? -5.277 13.523 15.258 1 97.12 109 THR A N 1
ATOM 854 C CA . THR A 1 109 ? -6.23 12.445 15.008 1 97.12 109 THR A CA 1
ATOM 855 C C . THR A 1 109 ? -7.125 12.781 13.82 1 97.12 109 THR A C 1
ATOM 857 O O . THR A 1 109 ? -7.539 13.93 13.648 1 97.12 109 THR A O 1
ATOM 860 N N . LEU A 1 110 ? -7.355 11.82 12.984 1 98.19 110 LEU A N 1
ATOM 861 C CA . LEU A 1 110 ? -8.336 11.914 11.906 1 98.19 110 LEU A CA 1
ATOM 862 C C . LEU A 1 110 ? -9.695 11.383 12.352 1 98.19 110 LEU A C 1
ATOM 864 O O . LEU A 1 110 ? -9.789 10.25 12.844 1 98.19 110 LEU A O 1
ATOM 868 N N . PHE A 1 111 ? -10.711 12.195 12.141 1 98 111 PHE A N 1
ATOM 869 C CA . PHE A 1 111 ? -12.047 11.852 12.609 1 98 111 PHE A CA 1
ATOM 870 C C . PHE A 1 111 ? -13.008 11.688 11.438 1 98 111 PHE A C 1
ATOM 872 O O . PHE A 1 111 ? -12.867 12.367 10.414 1 98 111 PHE A O 1
ATOM 879 N N . ASP A 1 112 ? -13.922 10.766 11.625 1 98.06 112 ASP A N 1
ATOM 880 C CA . ASP A 1 112 ? -15.141 10.75 10.82 1 98.06 112 ASP A CA 1
ATOM 881 C C . ASP A 1 112 ? -16.188 11.703 11.398 1 98.06 112 ASP A C 1
ATOM 883 O O . ASP A 1 112 ? -16.953 11.328 12.289 1 98.06 112 ASP A O 1
ATOM 887 N N . GLY A 1 113 ? -16.219 12.875 10.891 1 97.38 113 GLY A N 1
ATOM 888 C CA . GLY A 1 113 ? -16.969 13.961 11.5 1 97.38 113 GLY A CA 1
ATOM 889 C C . GLY A 1 113 ? -16.109 14.891 12.328 1 97.38 113 GLY A C 1
ATOM 890 O O . GLY A 1 113 ? -14.891 14.727 12.383 1 97.38 113 GLY A O 1
ATOM 891 N N . LEU A 1 114 ? -16.734 15.883 12.922 1 96.5 114 LEU A N 1
ATOM 892 C CA . LEU A 1 114 ? -16 16.844 13.75 1 96.5 114 LEU A CA 1
ATOM 893 C C . LEU A 1 114 ? -15.422 16.156 14.984 1 96.5 114 LEU A C 1
ATOM 895 O O . LEU A 1 114 ? -16.016 15.227 15.523 1 96.5 114 LEU A O 1
ATOM 899 N N . PRO A 1 115 ? -14.328 16.578 15.469 1 95.44 115 PRO A N 1
ATOM 900 C CA . PRO A 1 115 ? -13.648 15.945 16.594 1 95.44 115 PRO A CA 1
ATOM 901 C C . PRO A 1 115 ? -14.547 15.797 17.828 1 95.44 115 PRO A C 1
ATOM 903 O O . PRO A 1 115 ? -14.438 14.82 18.562 1 95.44 115 PRO A O 1
ATOM 906 N N . GLU A 1 116 ? -15.414 16.75 18.062 1 93.25 116 GLU A N 1
ATOM 907 C CA . GLU A 1 116 ? -16.266 16.719 19.25 1 93.25 116 GLU A CA 1
ATOM 908 C C . GLU A 1 116 ? -17.234 15.539 19.203 1 93.25 116 GLU A C 1
ATOM 910 O O . GLU A 1 116 ? -17.5 14.914 20.234 1 93.25 116 GLU A O 1
ATOM 915 N N . LYS A 1 117 ? -17.688 15.164 18.094 1 91.56 117 LYS A N 1
ATOM 916 C CA . LYS A 1 117 ? -18.766 14.18 18 1 91.56 117 LYS A CA 1
ATOM 917 C C . LYS A 1 117 ? -18.391 13.023 17.094 1 91.56 117 LYS A C 1
ATOM 919 O O . LYS A 1 117 ? -19 11.961 17.125 1 91.56 117 LYS A O 1
ATOM 924 N N . GLY A 1 118 ? -17.438 13.211 16.406 1 91.69 118 GLY A N 1
ATOM 925 C CA . GLY A 1 118 ? -17.094 12.227 15.383 1 91.69 118 GLY A CA 1
ATOM 926 C C . GLY A 1 118 ? -16.359 11.023 15.938 1 91.69 118 GLY A C 1
ATOM 927 O O . GLY A 1 118 ? -15.852 11.062 17.062 1 91.69 118 GLY A O 1
ATOM 928 N N . GLN A 1 119 ? -16.297 10.031 15.102 1 95.75 119 GLN A N 1
ATOM 929 C CA . GLN A 1 119 ? -15.578 8.812 15.453 1 95.75 119 GLN A CA 1
ATOM 930 C C . GLN A 1 119 ? -14.133 8.875 14.977 1 95.75 119 GLN A C 1
ATOM 932 O O . GLN A 1 119 ? -13.859 9.383 13.883 1 95.75 119 GLN A O 1
ATOM 937 N N . VAL A 1 120 ? -13.25 8.266 15.766 1 95.69 120 VAL A N 1
ATOM 938 C CA . VAL A 1 120 ? -11.836 8.227 15.406 1 95.69 120 VAL A CA 1
ATOM 939 C C . VAL A 1 120 ? -11.633 7.285 14.219 1 95.69 120 VAL A C 1
ATOM 941 O O . VAL A 1 120 ? -12.031 6.121 14.273 1 95.69 120 VAL A O 1
ATOM 944 N N . ILE A 1 121 ? -11.094 7.852 13.188 1 96.06 121 ILE A N 1
ATOM 945 C CA . ILE A 1 121 ? -10.68 7.012 12.07 1 96.06 121 ILE A CA 1
ATOM 946 C C . ILE A 1 121 ? -9.266 6.496 12.305 1 96.06 121 ILE A C 1
ATOM 948 O O . ILE A 1 121 ? -9.016 5.289 12.227 1 96.06 121 ILE A O 1
ATOM 952 N N . GLN A 1 122 ? -8.391 7.422 12.594 1 94.38 122 GLN A N 1
ATOM 953 C CA . GLN A 1 122 ? -6.984 7.086 12.805 1 94.38 122 GLN A CA 1
ATOM 954 C C . GLN A 1 122 ? -6.309 8.094 13.734 1 94.38 122 GLN A C 1
ATOM 956 O O . GLN A 1 12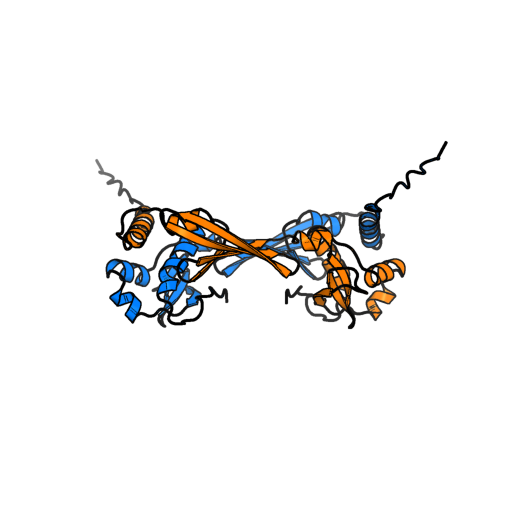2 ? -6.559 9.297 13.641 1 94.38 122 GLN A O 1
ATOM 961 N N . THR A 1 123 ? -5.453 7.5 14.586 1 95.31 123 THR A N 1
ATOM 962 C CA . THR A 1 123 ? -4.621 8.336 15.445 1 95.31 123 THR A CA 1
ATOM 963 C C . THR A 1 123 ? -3.18 8.359 14.945 1 95.31 123 THR A C 1
ATOM 965 O O . THR A 1 123 ? -2.625 7.316 14.578 1 95.31 123 THR A O 1
ATOM 968 N N . PHE A 1 124 ? -2.662 9.508 14.945 1 94 124 PHE A N 1
ATOM 969 C CA . PHE A 1 124 ? -1.311 9.617 14.414 1 94 124 PHE A CA 1
ATOM 970 C C . PHE A 1 124 ? -0.293 9.781 15.531 1 94 124 PHE A C 1
ATOM 972 O O . PHE A 1 124 ? -0.07 8.859 16.312 1 94 124 PHE A O 1
ATOM 979 N N . PHE A 1 125 ? 0.17 10.883 15.852 1 94.19 125 PHE A N 1
ATOM 980 C CA . PHE A 1 125 ? 1.229 11.062 16.828 1 94.19 125 PHE A CA 1
ATOM 981 C C . PHE A 1 125 ? 0.813 12.078 17.891 1 94.19 125 PHE A C 1
ATOM 983 O O . PHE A 1 125 ? -0.121 12.859 17.688 1 94.19 125 PHE A O 1
ATOM 990 N N . GLN A 1 126 ? 1.543 11.961 19 1 94.75 126 GLN A N 1
ATOM 991 C CA . GLN A 1 126 ? 1.299 12.875 20.109 1 94.75 126 GLN A CA 1
ATOM 992 C C . GLN A 1 126 ? 1.867 14.258 19.828 1 94.75 126 GLN A C 1
ATOM 994 O O . GLN A 1 126 ? 2.979 14.383 19.297 1 94.75 126 GLN A O 1
ATOM 999 N N . LEU A 1 127 ? 1.047 15.242 20.125 1 95 127 LEU A N 1
ATOM 1000 C CA . LEU A 1 127 ? 1.482 16.625 19.938 1 95 127 LEU A CA 1
ATOM 1001 C C . LEU A 1 127 ? 1.993 17.203 21.25 1 95 127 LEU A C 1
ATOM 1003 O O . LEU A 1 127 ? 1.438 16.922 22.312 1 95 127 LEU A O 1
ATOM 1007 N N . ASP A 1 128 ? 3.068 17.891 21.141 1 93.75 128 ASP A N 1
ATOM 1008 C CA . ASP A 1 128 ? 3.508 18.719 22.25 1 93.75 128 ASP A CA 1
ATOM 1009 C C . ASP A 1 128 ? 2.631 19.953 22.391 1 93.75 128 ASP A C 1
ATOM 1011 O O . ASP A 1 128 ? 2.902 20.984 21.766 1 93.75 128 ASP A O 1
ATOM 1015 N N . THR A 1 129 ? 1.706 19.906 23.219 1 88.19 129 THR A N 1
ATOM 1016 C CA . THR A 1 129 ? 0.696 20.953 23.312 1 88.19 129 THR A CA 1
ATOM 1017 C C . THR A 1 129 ? 1.312 22.266 23.812 1 88.19 129 THR A C 1
ATOM 1019 O O . THR A 1 129 ? 0.868 23.344 23.453 1 88.19 129 THR A O 1
ATOM 1022 N N . GLY A 1 130 ? 2.256 22.109 24.703 1 89.38 130 GLY A N 1
ATOM 1023 C CA . GLY A 1 130 ? 2.949 23.312 25.141 1 89.38 130 GLY A CA 1
ATOM 1024 C C . GLY A 1 130 ? 3.643 24.047 24.016 1 89.38 130 GLY A C 1
ATOM 1025 O O . GLY A 1 130 ? 3.477 25.266 23.859 1 89.38 130 GLY A O 1
ATOM 1026 N N . LYS A 1 131 ? 4.324 23.203 23.266 1 91.38 131 LYS A N 1
ATOM 1027 C CA . LYS A 1 131 ? 5.008 23.766 22.109 1 91.38 131 LYS A CA 1
ATOM 1028 C C . LYS A 1 131 ? 4.012 24.328 21.094 1 91.38 131 LYS A C 1
ATOM 1030 O O . LYS A 1 131 ? 4.238 25.406 20.531 1 91.38 131 LYS A O 1
ATOM 1035 N N . LEU A 1 132 ? 2.902 23.719 20.891 1 90.69 132 LEU A N 1
ATOM 1036 C CA . LEU A 1 132 ? 1.848 24.156 19.984 1 90.69 132 LEU A CA 1
ATOM 1037 C C . LEU A 1 132 ? 1.284 25.516 20.422 1 90.69 132 LEU A C 1
ATOM 1039 O O . LEU A 1 132 ? 1.186 26.438 19.609 1 90.69 132 LEU A O 1
ATOM 1043 N N . GLU A 1 133 ? 1.022 25.672 21.641 1 89.31 133 GLU A N 1
ATOM 1044 C CA . GLU A 1 133 ? 0.368 26.859 22.188 1 89.31 133 GLU A CA 1
ATOM 1045 C C . GLU A 1 133 ? 1.299 28.062 22.156 1 89.31 133 GLU A C 1
ATOM 1047 O O . GLU A 1 133 ? 0.845 29.203 22.016 1 89.31 133 GLU A O 1
ATOM 1052 N N . SER A 1 134 ? 2.594 27.766 22.25 1 91.12 134 SER A N 1
ATOM 1053 C CA . SER A 1 134 ? 3.549 28.859 22.281 1 91.12 134 SER A CA 1
ATOM 1054 C C . SER A 1 134 ? 3.926 29.312 20.875 1 91.12 134 SER A C 1
ATOM 1056 O O . SER A 1 134 ? 4.348 30.453 20.672 1 91.12 134 SER A O 1
ATOM 1058 N N . SER A 1 135 ? 3.725 28.359 19.922 1 89 135 SER A N 1
ATOM 1059 C CA . SER A 1 135 ? 4.238 28.641 18.594 1 89 135 SER A CA 1
ATOM 1060 C C . SER A 1 135 ? 3.119 29.047 17.641 1 89 135 SER A C 1
ATOM 1062 O O . SER A 1 135 ? 3.355 29.781 16.672 1 89 135 SER A O 1
ATOM 1064 N N . LEU A 1 136 ? 1.922 28.594 17.859 1 88.19 136 LEU A N 1
ATOM 1065 C CA . LEU A 1 136 ? 0.837 28.844 16.922 1 88.19 136 LEU A CA 1
ATOM 1066 C C . LEU A 1 136 ? -0.101 29.922 17.422 1 88.19 136 LEU A C 1
ATOM 1068 O O . LEU A 1 136 ? -0.379 30 18.625 1 88.19 136 LEU A O 1
ATOM 1072 N N . PRO A 1 137 ? -0.606 30.75 16.453 1 91.12 137 PRO A N 1
ATOM 1073 C CA . PRO A 1 137 ? -1.664 31.672 16.844 1 91.12 137 PRO A CA 1
ATOM 1074 C C . PRO A 1 137 ? -2.9 30.969 17.391 1 91.12 137 PRO A C 1
ATOM 1076 O O . PRO A 1 137 ? -3.178 29.828 17.031 1 91.12 137 PRO A O 1
ATOM 1079 N N . ARG A 1 138 ? -3.666 31.734 18.219 1 90.56 138 ARG A N 1
ATOM 1080 C CA . ARG A 1 138 ? -4.855 31.172 18.859 1 90.56 138 ARG A CA 1
ATOM 1081 C C . ARG A 1 138 ? -5.859 30.688 17.812 1 90.56 138 ARG A C 1
ATOM 1083 O O . ARG A 1 138 ? -6.527 29.672 18 1 90.56 138 ARG A O 1
ATOM 1090 N N . GLU A 1 139 ? -5.922 31.375 16.719 1 91.62 139 GLU A N 1
ATOM 1091 C CA . GLU A 1 139 ? -6.863 31.031 15.656 1 91.62 139 GLU A CA 1
ATOM 1092 C C . GLU A 1 139 ? -6.551 29.656 15.07 1 91.62 139 GLU A C 1
ATOM 1094 O O . GLU A 1 139 ? -7.457 28.859 14.812 1 91.62 139 GLU A O 1
ATOM 1099 N N . GLU A 1 140 ? -5.293 29.375 14.898 1 88.38 140 GLU A N 1
ATOM 1100 C CA . GLU A 1 140 ? -4.867 28.094 14.336 1 88.38 140 GLU A CA 1
ATOM 1101 C C . GLU A 1 140 ? -5.117 26.953 15.312 1 88.38 140 GLU A C 1
ATOM 1103 O O . GLU A 1 140 ? -5.523 25.859 14.914 1 88.38 140 GLU A O 1
ATOM 1108 N N . LEU A 1 141 ? -4.859 27.281 16.516 1 91 141 LEU A N 1
ATOM 1109 C CA . LEU A 1 141 ? -5.125 26.297 17.562 1 91 141 LEU A CA 1
ATOM 1110 C C . LEU A 1 141 ? -6.609 25.969 17.625 1 91 141 LEU A C 1
ATOM 1112 O O . LEU A 1 141 ? -6.98 24.797 17.781 1 91 141 LEU A O 1
ATOM 1116 N N . ASN A 1 142 ? -7.4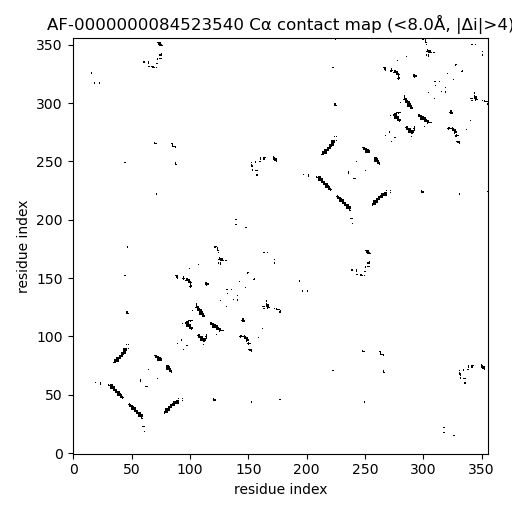06 26.984 17.516 1 93 142 ASN A N 1
ATOM 1117 C CA . ASN A 1 142 ? -8.852 26.781 17.531 1 93 142 ASN A CA 1
ATOM 1118 C C . ASN A 1 142 ? -9.312 25.906 16.375 1 93 142 ASN A C 1
ATOM 1120 O O . ASN A 1 142 ? -10.211 25.078 16.516 1 93 142 ASN A O 1
ATOM 1124 N N . LEU A 1 143 ? -8.688 26.078 15.234 1 93.62 143 LEU A N 1
ATOM 1125 C CA . LEU A 1 143 ? -9.031 25.266 14.078 1 93.62 143 LEU A CA 1
ATOM 1126 C C . LEU A 1 143 ? -8.742 23.797 14.344 1 93.62 143 LEU A C 1
ATOM 1128 O O . LEU A 1 143 ? -9.547 22.922 14 1 93.62 143 LEU A O 1
ATOM 1132 N N . LEU A 1 144 ? -7.598 23.562 14.914 1 94.62 144 LEU A N 1
ATOM 1133 C CA . LEU A 1 144 ? -7.227 22.188 15.242 1 94.62 144 LEU A CA 1
ATOM 1134 C C . LEU A 1 144 ? -8.211 21.578 16.234 1 94.62 144 LEU A C 1
ATOM 1136 O O . LEU A 1 144 ? -8.57 20.406 16.125 1 94.62 144 LEU A O 1
ATOM 1140 N N . ARG A 1 145 ? -8.68 22.359 17.172 1 93.69 145 ARG A N 1
ATOM 1141 C CA . ARG A 1 145 ? -9.609 21.875 18.203 1 93.69 145 ARG A CA 1
ATOM 1142 C C . ARG A 1 145 ? -10.992 21.641 17.609 1 93.69 145 ARG A C 1
ATOM 1144 O O . ARG A 1 1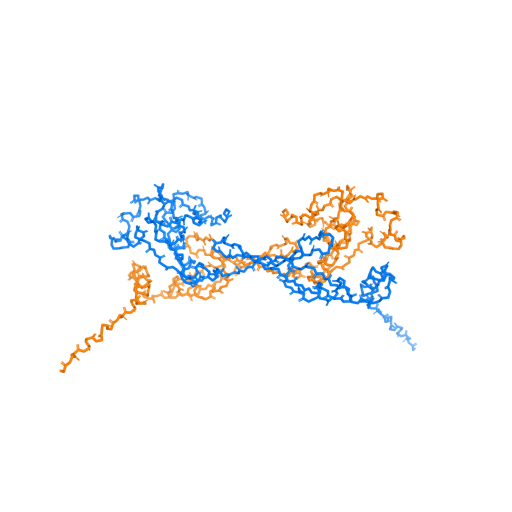45 ? -11.664 20.656 17.953 1 93.69 145 ARG A O 1
ATOM 1151 N N . GLN A 1 146 ? -11.438 22.484 16.734 1 95.38 146 GLN A N 1
ATOM 1152 C CA . GLN A 1 146 ? -12.773 22.391 16.156 1 95.38 146 GLN A CA 1
ATOM 1153 C C . GLN A 1 146 ? -12.812 21.359 15.031 1 95.38 146 GLN A C 1
ATOM 1155 O O . GLN A 1 146 ? -13.867 20.781 14.75 1 95.38 146 GLN A O 1
ATOM 1160 N N . GLY A 1 147 ? -11.664 21.141 14.398 1 97.5 147 GLY A N 1
ATOM 1161 C CA . GLY A 1 147 ? -11.555 20.234 13.281 1 97.5 147 GLY A CA 1
ATOM 1162 C C . GLY A 1 147 ? -11.172 20.906 11.977 1 97.5 147 GLY A C 1
ATOM 1163 O O . GLY A 1 147 ? -11.664 22 11.68 1 97.5 147 GLY A O 1
ATOM 1164 N N . ILE A 1 148 ? -10.281 20.344 11.281 1 97.31 148 ILE A N 1
ATOM 1165 C CA . ILE A 1 148 ? -9.844 20.812 9.969 1 97.31 148 ILE A CA 1
ATOM 1166 C C . ILE A 1 148 ? -10.305 19.844 8.891 1 97.31 148 ILE A C 1
ATOM 1168 O O . ILE A 1 148 ? -9.828 18.703 8.828 1 97.31 148 ILE A O 1
ATOM 1172 N N . ARG A 1 149 ? -11.156 20.266 8.023 1 97.5 149 ARG A N 1
ATOM 1173 C CA . ARG A 1 149 ? -11.688 19.422 6.969 1 97.5 149 ARG A CA 1
ATOM 1174 C C . ARG A 1 149 ? -10.641 19.141 5.898 1 97.5 149 ARG A C 1
ATOM 1176 O O . ARG A 1 149 ? -9.914 20.047 5.488 1 97.5 149 ARG A O 1
ATOM 1183 N N . ILE A 1 150 ? -10.555 17.875 5.5 1 96.88 150 ILE A N 1
ATOM 1184 C CA . ILE A 1 150 ? -9.695 17.547 4.367 1 96.88 150 ILE A CA 1
ATOM 1185 C C . ILE A 1 150 ? -10.523 16.891 3.258 1 96.88 150 ILE A C 1
ATOM 1187 O O . ILE A 1 150 ? -11.469 16.156 3.533 1 96.88 150 ILE A O 1
ATOM 1191 N N . THR A 1 151 ? -10.062 17.172 1.995 1 96.31 151 THR A N 1
ATOM 1192 C CA . THR A 1 151 ? -10.883 16.688 0.892 1 96.31 151 THR A CA 1
ATOM 1193 C C . THR A 1 151 ? -10.031 15.914 -0.117 1 96.31 151 THR A C 1
ATOM 1195 O O . THR A 1 151 ? -10.562 15.328 -1.064 1 96.31 151 THR A O 1
ATOM 1198 N N . ASP A 1 152 ? -8.75 16.031 -0 1 94.94 152 ASP A N 1
ATOM 1199 C CA . ASP A 1 152 ? -7.879 15.281 -0.912 1 94.94 152 ASP A CA 1
ATOM 1200 C C . ASP A 1 152 ? -6.543 14.961 -0.251 1 94.94 152 ASP A C 1
ATOM 1202 O O . ASP A 1 152 ? -6.293 15.352 0.889 1 94.94 152 ASP A O 1
ATOM 1206 N N . ALA A 1 153 ? -5.766 14.242 -0.98 1 94.88 153 ALA A N 1
ATOM 1207 C CA . ALA A 1 153 ? -4.5 13.742 -0.449 1 94.88 153 ALA A CA 1
ATOM 1208 C C . ALA A 1 153 ? -3.545 14.891 -0.136 1 94.88 153 ALA A C 1
ATOM 1210 O O . ALA A 1 153 ? -2.781 14.82 0.831 1 94.88 153 ALA A O 1
ATOM 1211 N N . ALA A 1 154 ? -3.553 15.93 -0.96 1 92.88 154 ALA A N 1
ATOM 1212 C CA . ALA A 1 154 ? -2.656 17.062 -0.737 1 92.88 154 ALA A CA 1
ATOM 1213 C C . ALA A 1 154 ? -2.959 17.734 0.594 1 92.88 154 ALA A C 1
ATOM 1215 O O . ALA A 1 154 ? -2.045 18.047 1.366 1 92.88 154 ALA A O 1
ATOM 1216 N N . GLU A 1 155 ? -4.199 17.938 0.844 1 94.12 155 GLU A N 1
ATOM 1217 C CA . GLU A 1 155 ? -4.598 18.531 2.117 1 94.12 155 GLU A CA 1
ATOM 1218 C C . GLU A 1 155 ? -4.258 17.609 3.285 1 94.12 155 GLU A C 1
ATOM 1220 O O . GLU A 1 155 ? -3.746 18.062 4.312 1 94.12 155 GLU A O 1
ATOM 1225 N N . TYR A 1 156 ? -4.574 16.328 3.115 1 96.75 156 TYR A N 1
ATOM 1226 C CA . TYR A 1 156 ? -4.234 15.305 4.098 1 96.75 156 TYR A CA 1
ATOM 1227 C C . TYR A 1 156 ? -2.758 15.367 4.469 1 96.75 156 TYR A C 1
ATOM 1229 O O . TYR A 1 156 ? -2.41 15.531 5.641 1 96.75 156 TYR A O 1
ATOM 1237 N N . ASN A 1 157 ? -1.956 15.383 3.508 1 96.06 157 ASN A N 1
ATOM 1238 C CA . ASN A 1 157 ? -0.511 15.422 3.703 1 96.06 157 ASN A CA 1
ATOM 1239 C C . ASN A 1 157 ? -0.061 16.766 4.289 1 96.06 157 ASN A C 1
ATOM 1241 O O . ASN A 1 157 ? 0.875 16.812 5.09 1 96.06 157 ASN A O 1
ATOM 1245 N N . SER A 1 158 ? -0.714 17.812 3.885 1 93.62 158 SER A N 1
ATOM 1246 C CA . SER A 1 158 ? -0.363 19.141 4.355 1 93.62 158 SER A CA 1
ATOM 1247 C C . SER A 1 158 ? -0.56 19.266 5.863 1 93.62 158 SER A C 1
ATOM 1249 O O . SER A 1 158 ? 0.301 19.812 6.562 1 93.62 158 SER A O 1
ATOM 1251 N N . ILE A 1 159 ? -1.669 18.734 6.352 1 94.88 159 ILE A N 1
ATOM 1252 C CA . ILE A 1 159 ? -1.965 18.812 7.777 1 94.88 159 ILE A CA 1
ATOM 1253 C C . ILE A 1 159 ? -0.951 17.984 8.562 1 94.88 159 ILE A C 1
ATOM 1255 O O . ILE A 1 159 ? -0.387 18.469 9.555 1 94.88 159 ILE A O 1
ATOM 1259 N N . ILE A 1 160 ? -0.68 16.844 8.133 1 94.75 160 ILE A N 1
ATOM 1260 C CA . ILE A 1 160 ? 0.27 15.977 8.82 1 94.75 160 ILE A CA 1
ATOM 1261 C C . ILE A 1 160 ? 1.651 16.625 8.828 1 94.75 160 ILE A C 1
ATOM 1263 O O . ILE A 1 160 ? 2.318 16.672 9.867 1 94.75 160 ILE A O 1
ATOM 1267 N N . SER A 1 161 ? 2.07 17.125 7.703 1 92.5 161 SER A N 1
ATOM 1268 C CA . SER A 1 161 ? 3.373 17.766 7.59 1 92.5 161 SER A CA 1
ATOM 1269 C C . SER A 1 161 ? 3.475 18.969 8.516 1 92.5 161 SER A C 1
ATOM 1271 O O . SER A 1 161 ? 4.496 19.172 9.18 1 92.5 161 SER A O 1
ATOM 1273 N N . THR A 1 162 ? 2.467 19.766 8.617 1 90.56 162 THR A N 1
ATOM 1274 C CA . THR A 1 162 ? 2.443 20.969 9.438 1 90.56 162 THR A CA 1
ATOM 1275 C C . THR A 1 162 ? 2.586 20.625 10.914 1 90.56 162 THR A C 1
ATOM 1277 O O . THR A 1 162 ? 3.436 21.172 11.617 1 90.56 162 THR A O 1
ATOM 1280 N N . TYR A 1 163 ? 1.865 19.641 11.312 1 92.75 163 TYR A N 1
ATOM 1281 C CA . TYR A 1 163 ? 1.79 19.391 12.75 1 92.75 163 TYR A CA 1
ATOM 1282 C C . TYR A 1 163 ? 2.857 18.391 13.18 1 92.75 163 TYR A C 1
ATOM 1284 O O . TYR A 1 163 ? 3.104 18.219 14.375 1 92.75 163 TYR A O 1
ATOM 1292 N N . SER A 1 164 ? 3.469 17.734 12.219 1 91.38 164 SER A N 1
ATOM 1293 C CA . SER A 1 164 ? 4.555 16.828 12.555 1 91.38 164 SER A CA 1
ATOM 1294 C C . SER A 1 164 ? 5.684 17.547 13.281 1 91.38 164 SER A C 1
ATOM 1296 O O . SER A 1 164 ? 6.426 16.938 14.055 1 91.38 164 SER A O 1
ATOM 1298 N N . GLU A 1 165 ? 5.871 18.875 13.125 1 86.69 165 GLU A N 1
ATOM 1299 C CA . GLU A 1 165 ? 6.902 19.672 13.781 1 86.69 165 GLU A CA 1
ATOM 1300 C C . GLU A 1 165 ? 6.652 19.781 15.281 1 86.69 165 GLU A C 1
ATOM 1302 O O . GLU A 1 165 ? 7.559 20.109 16.047 1 86.69 165 GLU A O 1
ATOM 1307 N N . PHE A 1 166 ? 5.496 19.547 15.648 1 91.44 166 PHE A N 1
ATOM 1308 C CA . PHE A 1 166 ? 5.121 19.703 17.047 1 91.44 166 PHE A CA 1
ATOM 1309 C C . PHE A 1 166 ? 4.977 18.344 17.719 1 91.44 166 PHE A C 1
ATOM 1311 O O . PHE A 1 166 ? 4.406 18.234 18.812 1 91.44 166 PHE A O 1
ATOM 1318 N N . SER A 1 167 ? 5.445 17.25 17.047 1 89.5 167 SER A N 1
ATOM 1319 C CA . SER A 1 167 ? 5.379 15.914 17.641 1 89.5 167 SER A CA 1
ATOM 1320 C C . SER A 1 167 ? 6.352 15.773 18.797 1 89.5 167 SER A C 1
ATOM 1322 O O . SER A 1 167 ? 7.418 16.391 18.797 1 89.5 167 SER A O 1
ATOM 1324 N N . ASN A 1 168 ? 5.961 15.203 19.922 1 78.5 168 ASN A N 1
ATOM 1325 C CA . ASN A 1 168 ? 6.832 14.992 21.078 1 78.5 168 ASN A CA 1
ATOM 1326 C C . ASN A 1 168 ? 8.008 14.086 20.734 1 78.5 168 ASN A C 1
ATOM 1328 O O . ASN A 1 168 ? 9.062 14.164 21.375 1 78.5 168 ASN A O 1
ATOM 1332 N N . ASP A 1 169 ? 7.727 12.984 20.125 1 61.72 169 ASP A N 1
ATOM 1333 C CA . ASP A 1 169 ? 8.781 11.992 19.969 1 61.72 169 ASP A CA 1
ATOM 1334 C C . ASP A 1 169 ? 9.906 12.523 19.078 1 61.72 169 ASP A C 1
ATOM 1336 O O . ASP A 1 169 ? 9.648 13.117 18.031 1 61.72 169 ASP A O 1
ATOM 1340 N N . ASP A 1 170 ? 11 13.008 19.703 1 53.06 170 ASP A N 1
ATOM 1341 C CA . ASP A 1 170 ? 12.242 13.156 18.938 1 53.06 170 ASP A CA 1
ATOM 1342 C C . ASP A 1 170 ? 12.273 12.195 17.75 1 53.06 170 ASP A C 1
ATOM 1344 O O . ASP A 1 170 ? 13.266 12.141 17.016 1 53.06 170 ASP A O 1
ATOM 1348 N N . GLN A 1 171 ? 11.414 11.242 17.797 1 50.16 171 GLN A N 1
ATOM 1349 C CA . GLN A 1 171 ? 11.586 10.211 16.781 1 50.16 171 GLN A CA 1
ATOM 1350 C C . GLN A 1 171 ? 10.969 10.633 15.453 1 50.16 171 GLN A C 1
ATOM 1352 O O . GLN A 1 171 ? 10.039 11.445 15.43 1 50.16 171 GLN A O 1
ATOM 1357 N N . GLU A 1 172 ? 11.648 10.586 14.469 1 51.31 172 GLU A N 1
ATOM 1358 C CA . GLU A 1 172 ? 11.203 10.781 13.094 1 51.31 172 GLU A CA 1
ATOM 1359 C C . GLU A 1 172 ? 9.719 10.477 12.945 1 51.31 172 GLU A C 1
ATOM 1361 O O . GLU A 1 172 ? 9.258 9.383 13.281 1 51.31 172 GLU A O 1
ATOM 1366 N N . ALA A 1 173 ? 8.898 11.664 13.109 1 50.19 173 ALA A N 1
ATOM 1367 C CA . ALA A 1 173 ? 7.445 11.562 13.023 1 50.19 173 ALA A CA 1
ATOM 1368 C C . ALA A 1 173 ? 7.027 10.602 11.906 1 50.19 173 ALA A C 1
ATOM 1370 O O . ALA A 1 173 ? 7.129 10.938 10.727 1 50.19 173 ALA A O 1
ATOM 1371 N N . THR A 1 174 ? 7.266 9.219 12.07 1 50.59 174 THR A N 1
ATOM 1372 C CA . THR A 1 174 ? 6.805 8.242 11.094 1 50.59 174 THR A CA 1
ATOM 1373 C C . THR A 1 174 ? 5.285 8.094 11.164 1 50.59 174 THR A C 1
ATOM 1375 O O . THR A 1 174 ? 4.723 7.879 12.234 1 50.59 174 THR A O 1
ATOM 1378 N N . VAL A 1 175 ? 4.531 8.672 10.188 1 52.59 175 VAL A N 1
ATOM 1379 C CA . VAL A 1 175 ? 3.098 8.445 10.023 1 52.59 175 VAL A CA 1
ATOM 1380 C C . VAL A 1 175 ? 2.807 6.949 10.023 1 52.59 175 VAL A C 1
ATOM 1382 O O . VAL A 1 175 ? 3.248 6.223 9.133 1 52.59 175 VAL A O 1
ATOM 1385 N N . ARG A 1 176 ? 2.639 6.258 11.203 1 46.84 176 ARG A N 1
ATOM 1386 C CA . ARG A 1 176 ? 2.283 4.844 11.258 1 46.84 176 ARG A CA 1
ATOM 1387 C C . ARG A 1 176 ? 0.815 4.637 10.898 1 46.84 176 ARG A C 1
ATOM 1389 O O . ARG A 1 176 ? -0.066 5.289 11.461 1 46.84 176 ARG A O 1
ATOM 1396 N N . LEU A 1 177 ? 0.529 4.137 9.773 1 41.38 177 LEU A N 1
ATOM 1397 C CA . LEU A 1 177 ? -0.821 3.668 9.484 1 41.38 177 LEU A CA 1
ATOM 1398 C C . LEU A 1 177 ? -1.177 2.471 10.359 1 41.38 177 LEU A C 1
ATOM 1400 O O . LEU A 1 177 ? -0.469 1.461 10.352 1 41.38 177 LEU A O 1
ATOM 1404 N N . LYS A 1 178 ? -1.725 2.709 11.555 1 37.31 178 LYS A N 1
ATOM 1405 C CA . LYS A 1 178 ? -2.16 1.539 12.312 1 37.31 178 LYS A CA 1
ATOM 1406 C C . LYS A 1 178 ? -3.256 0.78 11.57 1 37.31 178 LYS A C 1
ATOM 1408 O O . LYS A 1 178 ? -4.102 1.388 10.914 1 37.31 178 LYS A O 1
ATOM 1413 N N . MET B 1 1 ? -47.906 39.875 -2.373 1 30.33 1 MET B N 1
ATOM 1414 C CA . MET B 1 1 ? -46.562 39.906 -2.959 1 30.33 1 MET B CA 1
ATOM 1415 C C . MET B 1 1 ? -45.531 39.375 -1.982 1 30.33 1 MET B C 1
ATOM 1417 O O . MET B 1 1 ? -45.188 40.031 -1 1 30.33 1 MET B O 1
ATOM 1421 N N . LEU B 1 2 ? -45.5 38.031 -1.726 1 35.78 2 LEU B N 1
ATOM 1422 C CA . LEU B 1 2 ? -44.656 37.25 -0.822 1 35.78 2 LEU B CA 1
ATOM 1423 C C . LEU B 1 2 ? -43.188 37.312 -1.233 1 35.78 2 LEU B C 1
ATOM 1425 O O . LEU B 1 2 ? -42.844 36.969 -2.363 1 35.78 2 LEU B O 1
ATOM 1429 N N . ALA B 1 3 ? -42.375 38.25 -0.668 1 39.22 3 ALA B N 1
ATOM 1430 C CA . ALA B 1 3 ? -40.938 38.438 -0.84 1 39.22 3 ALA B CA 1
ATOM 1431 C C . ALA B 1 3 ? -40.188 37.156 -0.464 1 39.22 3 ALA B C 1
ATOM 1433 O O . ALA B 1 3 ? -40.25 36.719 0.682 1 39.22 3 ALA B O 1
ATOM 1434 N N . LEU B 1 4 ? -40.031 36.156 -1.355 1 35.81 4 LEU B N 1
ATOM 1435 C CA . LEU B 1 4 ? -39.188 35 -1.209 1 35.81 4 LEU B CA 1
ATOM 1436 C C . LEU B 1 4 ? -37.719 35.406 -1.004 1 35.81 4 LEU B C 1
ATOM 1438 O O . LEU B 1 4 ? -37.094 36 -1.901 1 35.81 4 LEU B O 1
ATOM 1442 N N . SER B 1 5 ? -37.281 35.812 0.229 1 35.16 5 SER B N 1
ATOM 1443 C CA . SER B 1 5 ? -35.875 36.031 0.585 1 35.16 5 SER B CA 1
ATOM 1444 C C . SER B 1 5 ? -35.031 34.812 0.282 1 35.16 5 SER B C 1
ATOM 1446 O O . SER B 1 5 ? -35.281 33.719 0.778 1 35.16 5 SER B O 1
ATOM 1448 N N . VAL B 1 6 ? -34.469 34.656 -0.94 1 34.34 6 VAL B N 1
ATOM 1449 C CA . VAL B 1 6 ? -33.5 33.656 -1.327 1 34.34 6 VAL B CA 1
ATOM 1450 C C . VAL B 1 6 ? -32.281 33.719 -0.402 1 34.34 6 VAL B C 1
ATOM 1452 O O . VAL B 1 6 ? -31.609 34.75 -0.343 1 34.34 6 VAL B O 1
ATOM 1455 N N . LEU B 1 7 ? -32.25 33.031 0.753 1 30.73 7 LEU B N 1
ATOM 1456 C CA . LEU B 1 7 ? -31.094 32.812 1.629 1 30.73 7 LEU B CA 1
ATOM 1457 C C . LEU B 1 7 ? -29.922 32.219 0.854 1 30.73 7 LEU B C 1
ATOM 1459 O O . LEU B 1 7 ? -30.031 31.109 0.321 1 30.73 7 LEU B O 1
ATOM 1463 N N . PHE B 1 8 ? -29.109 33 0.159 1 33.97 8 PHE B N 1
ATOM 1464 C CA . PHE B 1 8 ? -27.844 32.625 -0.451 1 33.97 8 PHE B CA 1
ATOM 1465 C C . PHE B 1 8 ? -26.953 31.906 0.562 1 33.97 8 PHE B C 1
ATOM 1467 O O . PHE B 1 8 ? -26.516 32.531 1.543 1 33.97 8 PHE B O 1
ATOM 1474 N N . VAL B 1 9 ? -27.094 30.594 0.811 1 33.06 9 VAL B N 1
ATOM 1475 C CA . VAL B 1 9 ? -26.156 29.766 1.552 1 33.06 9 VAL B CA 1
ATOM 1476 C C . VAL B 1 9 ? -24.781 29.844 0.903 1 33.06 9 VAL B C 1
ATOM 1478 O O . VAL B 1 9 ? -24.578 29.359 -0.214 1 33.06 9 VAL B O 1
ATOM 1481 N N . THR B 1 10 ? -24.062 30.953 1.025 1 33.78 10 THR B N 1
ATOM 1482 C CA . THR B 1 10 ? -22.656 31 0.66 1 33.78 10 THR B CA 1
ATOM 1483 C C . THR B 1 10 ? -21.906 29.797 1.246 1 33.78 10 THR B C 1
ATOM 1485 O O . THR B 1 10 ? -21.859 29.625 2.467 1 33.78 10 THR B O 1
ATOM 1488 N N . VAL B 1 11 ? -21.984 28.656 0.659 1 34.34 11 VAL B N 1
ATOM 1489 C CA . VAL B 1 11 ? -21.109 27.531 0.951 1 34.34 11 VAL B CA 1
ATOM 1490 C C . VAL B 1 11 ? -19.672 28.031 1.158 1 34.34 11 VAL B C 1
ATOM 1492 O O . VAL B 1 11 ? -19.109 28.672 0.272 1 34.34 11 VAL B O 1
ATOM 1495 N N . VAL B 1 12 ? -19.266 28.344 2.377 1 36.31 12 VAL B N 1
ATOM 1496 C CA . VAL B 1 12 ? -17.953 28.656 2.938 1 36.31 12 VAL B CA 1
ATOM 1497 C C . VAL B 1 12 ? -16.906 27.688 2.389 1 36.31 12 VAL B C 1
ATOM 1499 O O . VAL B 1 12 ? -16.672 26.625 2.965 1 36.31 12 VAL B O 1
ATOM 1502 N N . VAL B 1 13 ? -16.938 27.234 1.198 1 37.84 13 VAL B N 1
ATOM 1503 C CA . VAL B 1 13 ? -15.797 26.562 0.602 1 37.84 13 VAL B CA 1
ATOM 1504 C C . VAL B 1 13 ? -14.523 27.359 0.88 1 37.84 13 VAL B C 1
ATOM 1506 O O . VAL B 1 13 ? -13.43 26.781 0.95 1 37.84 13 VAL B O 1
ATOM 1509 N N . GLY B 1 14 ? -14.562 28.672 1.179 1 40.53 14 GLY B N 1
ATOM 1510 C CA . GLY B 1 14 ? -13.438 29.594 1.326 1 40.53 14 GLY B CA 1
ATOM 1511 C C . GLY B 1 14 ? -12.586 29.281 2.543 1 40.53 14 GLY B C 1
ATOM 1512 O O . GLY B 1 14 ? -11.453 29.766 2.643 1 40.53 14 GLY B O 1
ATOM 1513 N N . GLY B 1 15 ? -13.07 28.578 3.482 1 43.84 15 GLY B N 1
ATOM 1514 C CA . GLY B 1 15 ? -12.375 28.5 4.762 1 43.84 15 GLY B CA 1
ATOM 1515 C C . GLY B 1 15 ? -11.094 27.703 4.699 1 43.84 15 GLY B C 1
ATOM 1516 O O . GLY B 1 15 ? -10.086 28.078 5.309 1 43.84 15 GLY B O 1
ATOM 1517 N N . THR B 1 16 ? -11.117 26.609 3.928 1 47.47 16 THR B N 1
ATOM 1518 C CA . THR B 1 16 ? -9.93 25.766 3.959 1 47.47 16 THR B CA 1
ATOM 1519 C C . THR B 1 16 ? -8.766 26.438 3.238 1 47.47 16 THR B C 1
ATOM 1521 O O . THR B 1 16 ? -7.613 26.297 3.65 1 47.47 16 THR B O 1
ATOM 1524 N N . TRP B 1 17 ? -9.117 27.266 2.156 1 45.09 17 TRP B N 1
ATOM 1525 C CA . TRP B 1 17 ? -8.062 27.984 1.447 1 45.09 17 TRP B CA 1
ATOM 1526 C C . TRP B 1 17 ? -7.379 28.984 2.363 1 45.09 17 TRP B C 1
ATOM 1528 O O . TRP B 1 17 ? -6.152 29.109 2.365 1 45.09 17 TRP B O 1
ATOM 1538 N N . TYR B 1 18 ? -8.133 29.734 3.146 1 45.09 18 TYR B N 1
ATOM 1539 C CA . TYR B 1 18 ? -7.578 30.75 4.031 1 45.09 18 TYR B CA 1
ATOM 1540 C C . TYR B 1 18 ? -6.676 30.125 5.09 1 45.09 18 TYR B C 1
ATOM 1542 O O . TYR B 1 18 ? -5.609 30.656 5.395 1 45.09 18 TYR B O 1
ATOM 1550 N N . LEU B 1 19 ? -7.012 29.031 5.66 1 44.59 19 LEU B N 1
ATOM 1551 C CA . LEU B 1 19 ? -6.188 28.375 6.668 1 44.59 19 LEU B CA 1
ATOM 1552 C C . LEU B 1 19 ? -4.867 27.906 6.07 1 44.59 19 LEU B C 1
ATOM 1554 O O . LEU B 1 19 ? -3.809 28.062 6.684 1 44.59 19 LEU B O 1
ATOM 1558 N N . TYR B 1 20 ? -5.008 27.438 4.82 1 47.91 20 TYR B N 1
ATOM 1559 C CA . TYR B 1 20 ? -3.787 27.016 4.145 1 47.91 20 TYR B CA 1
ATOM 1560 C C . TYR B 1 20 ? -2.842 28.203 3.943 1 47.91 20 TYR B C 1
ATOM 1562 O O . TYR B 1 20 ? -1.635 28.078 4.168 1 47.91 20 TYR B O 1
ATOM 1570 N N . SER B 1 21 ? -3.379 29.344 3.604 1 47.16 21 SER B N 1
ATOM 1571 C CA . SER B 1 21 ? -2.594 30.562 3.41 1 47.16 21 SER B CA 1
ATOM 1572 C C . SER B 1 21 ? -2.041 31.078 4.734 1 47.16 21 SER B C 1
ATOM 1574 O O . SER B 1 21 ? -0.904 31.547 4.797 1 47.16 21 SER B O 1
ATOM 1576 N N . ALA B 1 22 ? -2.795 30.938 5.754 1 44.28 22 ALA B N 1
ATOM 1577 C CA . ALA B 1 22 ? -2.361 31.453 7.047 1 44.28 22 ALA B CA 1
ATOM 1578 C C . ALA B 1 22 ? -1.228 30.609 7.629 1 44.28 22 ALA B C 1
ATOM 1580 O O . ALA B 1 22 ? -0.264 31.156 8.18 1 44.28 22 ALA B O 1
ATOM 1581 N N . ILE B 1 23 ? -1.37 29.328 7.555 1 46.78 23 ILE B N 1
ATOM 1582 C CA . ILE B 1 23 ? -0.313 28.453 8.047 1 46.78 23 ILE B CA 1
ATOM 1583 C C . ILE B 1 23 ? 0.922 28.578 7.16 1 46.78 23 ILE B C 1
ATOM 1585 O O . ILE B 1 23 ? 2.051 28.609 7.656 1 46.78 23 ILE B O 1
ATOM 1589 N N . GLY B 1 24 ? 0.683 28.625 5.898 1 46.06 24 GLY B N 1
ATOM 1590 C CA . GLY B 1 24 ? 1.791 28.984 5.027 1 46.06 24 GLY B CA 1
ATOM 1591 C C . GLY B 1 24 ? 2.416 30.328 5.371 1 46.06 24 GLY B C 1
ATOM 1592 O O . GLY B 1 24 ? 3.629 30.5 5.238 1 46.06 24 GLY B O 1
ATOM 1593 N N . ASN B 1 25 ? 1.495 31.328 5.648 1 44.91 25 ASN B N 1
ATOM 1594 C CA . ASN B 1 25 ? 1.981 32.688 5.953 1 44.91 25 ASN B CA 1
ATOM 1595 C C . ASN B 1 25 ? 2.691 32.719 7.305 1 44.91 25 ASN B C 1
ATOM 1597 O O . ASN B 1 25 ? 3.197 33.781 7.711 1 44.91 25 ASN B O 1
ATOM 1601 N N . LEU B 1 26 ? 2.387 31.891 8.211 1 42.09 26 LEU B N 1
ATOM 1602 C CA . LEU B 1 26 ? 3.139 32.031 9.453 1 42.09 26 LEU B CA 1
ATOM 1603 C C . LEU B 1 26 ? 4.637 32.062 9.18 1 42.09 26 LEU B C 1
ATOM 1605 O O . LEU B 1 26 ? 5.43 32.375 10.07 1 42.09 26 LEU B O 1
ATOM 1609 N N . LYS B 1 27 ? 5.133 31.438 8.25 1 43.91 27 LYS B N 1
ATOM 1610 C CA . LYS B 1 27 ? 6.52 31.734 7.91 1 43.91 27 LYS B CA 1
ATOM 1611 C C . LYS B 1 27 ? 6.617 33.031 7.102 1 43.91 27 LYS B C 1
ATOM 1613 O O . LYS B 1 27 ? 6.215 33.062 5.938 1 43.91 27 LYS B O 1
ATOM 1618 N N . GLY B 1 28 ? 6.258 34.156 7.52 1 38.5 28 GLY B N 1
ATOM 1619 C CA . GLY B 1 28 ? 6.43 35.531 7.074 1 38.5 28 GLY B CA 1
ATOM 1620 C C . GLY B 1 28 ? 7.633 35.719 6.164 1 38.5 28 GLY B C 1
ATOM 1621 O O . GLY B 1 28 ? 8.039 36.844 5.887 1 38.5 28 GLY B O 1
ATOM 1622 N N . SER B 1 29 ? 8.734 34.969 6.344 1 40.09 29 SER B N 1
ATOM 1623 C CA . SER B 1 29 ? 9.859 35.5 5.559 1 40.09 29 SER B CA 1
ATOM 1624 C C . SER B 1 29 ? 9.469 35.656 4.094 1 40.09 29 SER B C 1
ATOM 1626 O O . SER B 1 29 ? 8.562 35 3.602 1 40.09 29 SER B O 1
ATOM 1628 N N . GLU B 1 30 ? 9.93 36.719 3.213 1 41.44 30 GLU B N 1
ATOM 1629 C CA . GLU B 1 30 ? 9.93 36.969 1.775 1 41.44 30 GLU B CA 1
ATOM 1630 C C . GLU B 1 30 ? 9.734 35.688 0.985 1 41.44 30 GLU B C 1
ATOM 1632 O O . GLU B 1 30 ? 10.305 34.656 1.327 1 41.44 30 GLU B O 1
ATOM 1637 N N . ALA B 1 31 ? 8.609 35.281 0.2 1 51 31 ALA B N 1
ATOM 1638 C CA . ALA B 1 31 ? 8.32 34.219 -0.754 1 51 31 ALA B CA 1
ATOM 1639 C C . ALA B 1 31 ? 9.602 33.594 -1.316 1 51 31 ALA B C 1
ATOM 1641 O O . ALA B 1 31 ? 9.969 33.875 -2.465 1 51 31 ALA B O 1
ATOM 1642 N N . ALA B 1 32 ? 10.727 33.812 -0.759 1 65.31 32 ALA B N 1
ATOM 1643 C CA . ALA B 1 32 ? 11.984 33.375 -1.356 1 65.31 32 ALA B CA 1
ATOM 1644 C C . ALA B 1 32 ? 11.992 31.844 -1.525 1 65.31 32 ALA B C 1
ATOM 1646 O O . ALA B 1 32 ? 11.586 3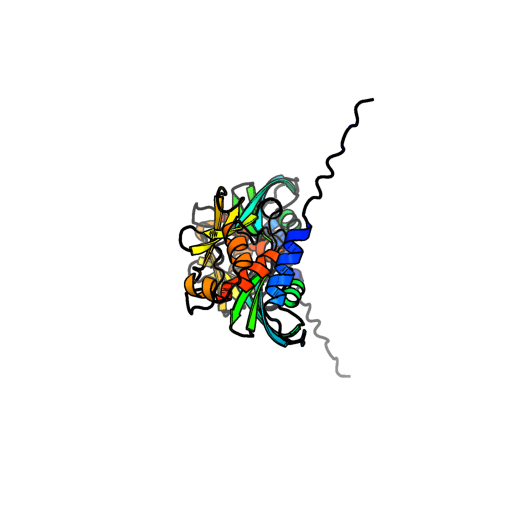1.109 -0.622 1 65.31 32 ALA B O 1
ATOM 1647 N N . ALA B 1 33 ? 12.016 31.438 -2.713 1 82.62 33 ALA B N 1
ATOM 1648 C CA . ALA B 1 33 ? 12.172 30.031 -3.096 1 82.62 33 ALA B CA 1
ATOM 1649 C C . ALA B 1 33 ? 13.219 29.344 -2.221 1 82.62 33 ALA B C 1
ATOM 1651 O O . ALA B 1 33 ? 14.227 29.953 -1.856 1 82.62 33 ALA B O 1
ATOM 1652 N N . GLN B 1 34 ? 12.758 28.297 -1.421 1 91.81 34 GLN B N 1
ATOM 1653 C CA . GLN B 1 34 ? 13.695 27.484 -0.644 1 91.81 34 GLN B CA 1
ATOM 1654 C C . GLN B 1 34 ? 13.984 26.156 -1.34 1 91.81 34 GLN B C 1
ATOM 1656 O O . GLN B 1 34 ? 13.125 25.609 -2.033 1 91.81 34 GLN B O 1
ATOM 1661 N N . THR B 1 35 ? 15.242 25.781 -1.23 1 95.12 35 THR B N 1
ATOM 1662 C CA . THR B 1 35 ? 15.641 24.484 -1.778 1 95.12 35 THR B CA 1
ATOM 1663 C C . THR B 1 35 ? 15.586 23.406 -0.704 1 95.12 35 THR B C 1
ATOM 1665 O O . THR B 1 35 ? 16.125 23.594 0.393 1 95.12 35 THR B O 1
ATOM 1668 N N . VAL B 1 36 ? 14.805 22.375 -1.008 1 96.81 36 VAL B N 1
ATOM 1669 C CA . VAL B 1 36 ? 14.656 21.281 -0.051 1 96.81 36 VAL B CA 1
ATOM 1670 C C . VAL B 1 36 ? 15.062 19.953 -0.704 1 96.81 36 VAL B C 1
ATOM 1672 O O . VAL B 1 36 ? 15.117 19.859 -1.932 1 96.81 36 VAL B O 1
ATOM 1675 N N . ASP B 1 37 ? 15.398 18.969 0.209 1 97.88 37 ASP B N 1
ATOM 1676 C CA . ASP B 1 37 ? 15.656 17.609 -0.249 1 97.88 37 ASP B CA 1
ATOM 1677 C C . ASP B 1 37 ? 14.406 16.734 -0.107 1 97.88 37 ASP B C 1
ATOM 1679 O O . ASP B 1 37 ? 13.711 16.797 0.913 1 97.88 37 ASP B O 1
ATOM 1683 N N . VAL B 1 38 ? 14.133 16.031 -1.169 1 98.38 38 VAL B N 1
ATOM 1684 C CA . VAL B 1 38 ? 12.969 15.148 -1.177 1 98.38 38 VAL B CA 1
ATOM 1685 C C . VAL B 1 38 ? 13.422 13.703 -1.34 1 98.38 38 VAL B C 1
ATOM 1687 O O . VAL B 1 38 ? 14.18 13.383 -2.256 1 98.38 38 VAL B O 1
ATOM 1690 N N . VAL B 1 39 ? 13.023 12.875 -0.392 1 98.5 39 VAL B N 1
ATOM 1691 C CA . VAL B 1 39 ? 13.25 11.43 -0.487 1 98.5 39 VAL B CA 1
ATOM 1692 C C . VAL B 1 39 ? 11.969 10.734 -0.937 1 98.5 39 VAL B C 1
ATOM 1694 O O . VAL B 1 39 ? 10.938 10.82 -0.265 1 98.5 39 VAL B O 1
ATOM 1697 N N . LEU B 1 40 ? 12.023 10.055 -2.086 1 98.5 40 LEU B N 1
ATOM 1698 C CA . LEU B 1 40 ? 10.883 9.32 -2.631 1 98.5 40 LEU B CA 1
ATOM 1699 C C . LEU B 1 40 ? 11.07 7.816 -2.461 1 98.5 40 LEU B C 1
ATOM 1701 O O . LEU B 1 40 ? 12.031 7.242 -2.984 1 98.5 40 LEU B O 1
ATOM 1705 N N . LYS B 1 41 ? 10.188 7.211 -1.69 1 98.44 41 LYS B N 1
ATOM 1706 C CA . LYS B 1 41 ? 10.227 5.766 -1.476 1 98.44 41 LYS B CA 1
ATOM 1707 C C . LYS B 1 41 ? 9.094 5.07 -2.225 1 98.44 41 LYS B C 1
ATOM 1709 O O . LYS B 1 41 ? 7.926 5.453 -2.092 1 98.44 41 LYS B O 1
ATOM 1714 N N . ARG B 1 42 ? 9.438 4.109 -3.047 1 98.25 42 ARG B N 1
ATOM 1715 C CA . ARG B 1 42 ? 8.453 3.279 -3.736 1 98.25 42 ARG B CA 1
ATOM 1716 C C . ARG B 1 42 ? 8.477 1.849 -3.211 1 98.25 42 ARG B C 1
ATOM 1718 O O . ARG B 1 42 ? 9.547 1.244 -3.09 1 98.25 42 ARG B O 1
ATOM 1725 N N . GLU B 1 43 ? 7.355 1.391 -2.832 1 97.31 43 GLU B N 1
ATOM 1726 C CA . GLU B 1 43 ? 7.203 0.001 -2.41 1 97.31 43 GLU B CA 1
ATOM 1727 C C . GLU B 1 43 ? 6.457 -0.816 -3.459 1 97.31 43 GLU B C 1
ATOM 1729 O O . GLU B 1 43 ? 5.336 -0.471 -3.84 1 97.31 43 GLU B O 1
ATOM 1734 N N . TYR B 1 44 ? 7.066 -1.921 -3.869 1 96.94 44 TYR B N 1
ATOM 1735 C CA . TYR B 1 44 ? 6.531 -2.715 -4.969 1 96.94 44 TYR B CA 1
ATOM 1736 C C . TYR B 1 44 ? 5.863 -3.984 -4.449 1 96.94 44 TYR B C 1
ATOM 1738 O O . TYR B 1 44 ? 6.082 -4.383 -3.303 1 96.94 44 TYR B O 1
ATOM 1746 N N . LEU B 1 45 ? 5.129 -4.586 -5.355 1 94.94 45 LEU B N 1
ATOM 1747 C CA . LEU B 1 45 ? 4.355 -5.785 -5.059 1 94.94 45 LEU B CA 1
ATOM 1748 C C . LEU B 1 45 ? 5.266 -6.914 -4.586 1 94.94 45 LEU B C 1
ATOM 1750 O O . LEU B 1 45 ? 4.871 -7.727 -3.744 1 94.94 45 LEU B O 1
ATOM 1754 N N . CYS B 1 46 ? 6.445 -7.008 -5.117 1 95.56 46 CYS B N 1
ATOM 1755 C CA . CYS B 1 46 ? 7.375 -8.094 -4.836 1 95.56 46 CYS B CA 1
ATOM 1756 C C . CYS B 1 46 ? 8.109 -7.859 -3.52 1 95.56 46 CYS B C 1
ATOM 1758 O O . CYS B 1 46 ? 9 -8.625 -3.154 1 95.56 46 CYS B O 1
ATOM 1760 N N . GLY B 1 47 ? 7.883 -6.781 -2.805 1 93.5 47 GLY B N 1
ATOM 1761 C CA . GLY B 1 47 ? 8.469 -6.508 -1.503 1 93.5 47 GLY B CA 1
ATOM 1762 C C . GLY B 1 47 ? 9.695 -5.613 -1.575 1 93.5 47 GLY B C 1
ATOM 1763 O O . GLY B 1 47 ? 10.211 -5.172 -0.545 1 93.5 47 GLY B O 1
ATOM 1764 N N . GLU B 1 48 ? 10.109 -5.387 -2.744 1 95.62 48 GLU B N 1
ATOM 1765 C CA . GLU B 1 48 ? 11.258 -4.5 -2.885 1 95.62 48 GLU B CA 1
ATOM 1766 C C . GLU B 1 48 ? 10.852 -3.039 -2.701 1 95.62 48 GLU B C 1
ATOM 1768 O O . GLU B 1 48 ? 9.727 -2.656 -3.035 1 95.62 48 GLU B O 1
ATOM 1773 N N . THR B 1 49 ? 11.828 -2.273 -2.146 1 96.62 49 THR B N 1
ATOM 1774 C CA . THR B 1 49 ? 11.648 -0.835 -1.981 1 96.62 49 THR B CA 1
ATOM 1775 C C . THR B 1 49 ? 12.75 -0.067 -2.709 1 96.62 49 THR B C 1
ATOM 1777 O O . THR B 1 49 ? 13.914 -0.468 -2.684 1 96.62 49 THR B O 1
ATOM 1780 N N . GLU B 1 50 ? 12.344 0.898 -3.42 1 97.38 50 GLU B N 1
ATOM 1781 C CA . GLU B 1 50 ? 13.289 1.806 -4.062 1 97.38 50 GLU B CA 1
ATOM 1782 C C . GLU B 1 50 ? 13.234 3.193 -3.432 1 97.38 50 GLU B C 1
ATOM 1784 O O . GLU B 1 50 ? 12.164 3.691 -3.1 1 97.38 50 GLU B O 1
ATOM 1789 N N . GLU B 1 51 ? 14.438 3.791 -3.303 1 97.81 51 GLU B N 1
ATOM 1790 C CA . GLU B 1 51 ? 14.523 5.145 -2.768 1 97.81 51 GLU B CA 1
ATOM 1791 C C . GLU B 1 51 ? 15.25 6.074 -3.732 1 97.81 51 GLU B C 1
ATOM 1793 O O . GLU B 1 51 ? 16.266 5.699 -4.316 1 97.81 51 GLU B O 1
ATOM 1798 N N . GLU B 1 52 ? 14.68 7.172 -3.998 1 98.06 52 GLU B N 1
ATOM 1799 C CA . GLU B 1 52 ? 15.258 8.219 -4.828 1 98.06 52 GLU B CA 1
ATOM 1800 C C . GLU B 1 52 ? 15.336 9.547 -4.07 1 98.06 52 GLU B C 1
ATOM 1802 O O . GLU B 1 52 ? 14.414 9.898 -3.338 1 98.06 52 GLU B O 1
ATOM 1807 N N . MET B 1 53 ? 16.422 10.242 -4.219 1 98 53 MET B N 1
ATOM 1808 C CA . MET B 1 53 ? 16.562 11.57 -3.623 1 98 53 MET B CA 1
ATOM 1809 C C . MET B 1 53 ? 16.578 12.648 -4.699 1 98 53 MET B C 1
ATOM 1811 O O . MET B 1 53 ? 17.234 12.492 -5.734 1 98 53 MET B O 1
ATOM 1815 N N . LYS B 1 54 ? 15.82 13.664 -4.426 1 97.69 54 LYS B N 1
ATOM 1816 C CA . LYS B 1 54 ? 15.734 14.805 -5.34 1 97.69 54 LYS B CA 1
ATOM 1817 C C . LYS B 1 54 ? 15.859 16.125 -4.59 1 97.69 54 LYS B C 1
ATOM 1819 O O . LYS B 1 54 ? 15.422 16.234 -3.443 1 97.69 54 LYS B O 1
ATOM 1824 N N . ARG B 1 55 ? 16.516 17.109 -5.324 1 97.19 55 ARG B N 1
ATOM 1825 C CA . ARG B 1 55 ? 16.516 18.469 -4.812 1 97.19 55 ARG B CA 1
ATOM 1826 C C . ARG B 1 55 ? 15.43 19.297 -5.48 1 97.19 55 ARG B C 1
ATOM 1828 O O . ARG B 1 55 ? 15.305 19.297 -6.707 1 97.19 55 ARG B O 1
ATOM 1835 N N . GLU B 1 56 ? 14.609 19.859 -4.625 1 96.62 56 GLU B N 1
ATOM 1836 C CA . GLU B 1 56 ? 13.5 20.656 -5.145 1 96.62 56 GLU B CA 1
ATOM 1837 C C . GLU B 1 56 ? 13.555 22.094 -4.617 1 96.62 56 GLU B C 1
ATOM 1839 O O . GLU B 1 56 ? 13.867 22.312 -3.447 1 96.62 56 GLU B O 1
ATOM 1844 N N . THR B 1 57 ? 13.344 23.031 -5.551 1 96.06 57 THR B N 1
ATOM 1845 C CA . THR B 1 57 ? 13.156 24.406 -5.141 1 96.06 57 THR B CA 1
ATOM 1846 C C . THR B 1 57 ? 11.672 24.781 -5.172 1 96.06 57 THR B C 1
ATOM 1848 O O . THR B 1 57 ? 11.023 24.703 -6.219 1 96.06 57 THR B O 1
ATOM 1851 N N . VAL B 1 58 ? 11.211 25.156 -3.986 1 94.94 58 VAL B N 1
ATOM 1852 C CA . VAL B 1 58 ? 9.781 25.438 -3.887 1 94.94 58 VAL B CA 1
ATOM 1853 C C . VAL B 1 58 ? 9.555 26.75 -3.137 1 94.94 58 VAL B C 1
ATOM 1855 O O . VAL B 1 58 ? 10.383 27.141 -2.312 1 94.94 58 VAL B O 1
ATOM 1858 N N . ALA B 1 59 ? 8.367 27.406 -3.467 1 93.31 59 ALA B N 1
ATOM 1859 C CA . ALA B 1 59 ? 8.016 28.656 -2.795 1 93.31 59 ALA B CA 1
ATOM 1860 C C . ALA B 1 59 ? 7.434 28.391 -1.41 1 93.31 59 ALA B C 1
ATOM 1862 O O . ALA B 1 59 ? 7.453 29.266 -0.542 1 93.31 59 ALA B O 1
ATOM 1863 N N . SER B 1 60 ? 6.836 27.203 -1.239 1 91 60 SER B N 1
ATOM 1864 C CA . SER B 1 60 ? 6.207 26.828 0.026 1 91 60 SER B CA 1
ATOM 1865 C C . SER B 1 60 ? 6.094 25.312 0.17 1 91 60 SER B C 1
ATOM 1867 O O . SER B 1 60 ? 6.246 24.578 -0.807 1 91 60 SER B O 1
ATOM 1869 N N . VAL B 1 61 ? 5.824 24.891 1.353 1 88.56 61 VAL B N 1
ATOM 1870 C CA . VAL B 1 61 ? 5.594 23.469 1.601 1 88.56 61 VAL B CA 1
ATOM 1871 C C . VAL B 1 61 ? 4.332 23.016 0.87 1 88.56 61 VAL B C 1
ATOM 1873 O O . VAL B 1 61 ? 4.281 21.906 0.337 1 88.56 61 VAL B O 1
ATOM 1876 N N . ASP B 1 62 ? 3.338 23.844 0.887 1 89.19 62 ASP B N 1
ATOM 1877 C CA . ASP B 1 62 ? 2.104 23.531 0.175 1 89.19 62 ASP B CA 1
ATOM 1878 C C . ASP B 1 62 ? 2.381 23.234 -1.298 1 89.19 62 ASP B C 1
ATOM 1880 O O . ASP B 1 62 ? 1.807 22.297 -1.868 1 89.19 62 ASP B O 1
ATOM 1884 N N . GLU B 1 63 ? 3.164 24.078 -1.853 1 93.75 63 GLU B N 1
ATOM 1885 C CA . GLU B 1 63 ? 3.537 23.828 -3.24 1 93.75 63 GLU B CA 1
ATOM 1886 C C . GLU B 1 63 ? 4.207 22.453 -3.389 1 93.75 63 GLU B C 1
ATOM 1888 O O . GLU B 1 63 ? 3.91 21.719 -4.328 1 93.75 63 GLU B O 1
ATOM 1893 N N . LEU B 1 64 ? 5.145 22.141 -2.457 1 94.62 64 LEU B N 1
ATOM 1894 C CA . LEU B 1 64 ? 5.84 20.859 -2.496 1 94.62 64 LEU B CA 1
ATOM 1895 C C . LEU B 1 64 ? 4.852 19.703 -2.443 1 94.62 64 LEU B C 1
ATOM 1897 O O . LEU B 1 64 ? 4.918 18.797 -3.266 1 94.62 64 LEU B O 1
ATOM 1901 N N . LEU B 1 65 ? 3.9 19.812 -1.502 1 94 65 LEU B N 1
ATOM 1902 C CA . LEU B 1 65 ? 2.941 18.734 -1.293 1 94 65 LEU B CA 1
ATOM 1903 C C . LEU B 1 65 ? 2.021 18.594 -2.5 1 94 65 LEU B C 1
ATOM 1905 O O . LEU B 1 65 ? 1.616 17.469 -2.84 1 94 65 LEU B O 1
ATOM 1909 N N . THR B 1 66 ? 1.702 19.688 -3.148 1 93.44 66 THR B N 1
ATOM 1910 C CA . THR B 1 66 ? 0.879 19.641 -4.355 1 93.44 66 THR B CA 1
ATOM 1911 C C . THR B 1 66 ? 1.629 18.984 -5.5 1 93.44 66 THR B C 1
ATOM 1913 O O . THR B 1 66 ? 1.043 18.219 -6.27 1 93.44 66 THR B O 1
ATOM 1916 N N . ARG B 1 67 ? 2.938 19.234 -5.586 1 94.69 67 ARG B N 1
ATOM 1917 C CA . ARG B 1 67 ? 3.768 18.641 -6.629 1 94.69 67 ARG B CA 1
ATOM 1918 C C . ARG B 1 67 ? 3.836 17.125 -6.477 1 94.69 67 ARG B C 1
ATOM 1920 O O . ARG B 1 67 ? 3.963 16.406 -7.465 1 94.69 67 ARG B O 1
ATOM 1927 N N . TYR B 1 68 ? 3.752 16.703 -5.309 1 95.31 68 TYR B N 1
ATOM 1928 C CA . TYR B 1 68 ? 3.842 15.273 -5.055 1 95.31 68 TYR B CA 1
ATOM 1929 C C . TYR B 1 68 ? 2.496 14.711 -4.613 1 95.31 68 TYR B C 1
ATOM 1931 O O . TYR B 1 68 ? 2.434 13.844 -3.74 1 95.31 68 TYR B O 1
ATOM 1939 N N . LYS B 1 69 ? 1.551 15.297 -5.398 1 90.62 69 LYS B N 1
ATOM 1940 C CA . LYS B 1 69 ? 0.22 14.727 -5.223 1 90.62 69 LYS B CA 1
ATOM 1941 C C . LYS B 1 69 ? 0.199 13.25 -5.621 1 90.62 69 LYS B C 1
ATOM 1943 O O . LYS B 1 69 ? 0.755 12.875 -6.656 1 90.62 69 LYS B O 1
ATOM 1948 N N . GLY B 1 70 ? -0.205 12.289 -4.992 1 92 70 GLY B N 1
ATOM 1949 C CA . GLY B 1 70 ? -0.205 10.859 -5.262 1 92 70 GLY B CA 1
ATOM 1950 C C . GLY B 1 70 ? 0.775 10.086 -4.398 1 92 70 GLY B C 1
ATOM 1951 O O . GLY B 1 70 ? 0.858 8.859 -4.488 1 92 70 GLY B O 1
ATOM 1952 N N . TRP B 1 71 ? 1.579 10.891 -3.807 1 96.19 71 TRP B N 1
ATOM 1953 C CA . TRP B 1 71 ? 2.496 10.32 -2.822 1 96.19 71 TRP B CA 1
ATOM 1954 C C . TRP B 1 71 ? 1.985 10.562 -1.404 1 96.19 71 TRP B C 1
ATOM 1956 O O . TRP B 1 71 ? 1.271 11.531 -1.149 1 96.19 71 TRP B O 1
ATOM 1966 N N . ASN B 1 72 ? 2.293 9.664 -0.546 1 95.88 72 ASN B N 1
ATOM 1967 C CA . ASN B 1 72 ? 2.014 9.844 0.875 1 95.88 72 ASN B CA 1
ATOM 1968 C C . ASN B 1 72 ? 3.178 10.516 1.597 1 95.88 72 ASN B C 1
ATOM 1970 O O . ASN B 1 72 ? 4.32 10.062 1.487 1 95.88 72 ASN B O 1
ATOM 1974 N N . PHE B 1 73 ? 2.889 11.633 2.26 1 95.88 73 PHE B N 1
ATOM 1975 C CA . PHE B 1 73 ? 3.904 12.25 3.105 1 95.88 73 PHE B CA 1
ATOM 1976 C C . PHE B 1 73 ? 4.215 11.367 4.309 1 95.88 73 PHE B C 1
ATOM 1978 O O . PHE B 1 73 ? 3.301 10.898 4.992 1 95.88 73 PHE B O 1
ATOM 1985 N N . VAL B 1 74 ? 5.457 11.133 4.5 1 94.88 74 VAL B N 1
ATOM 1986 C CA . VAL B 1 74 ? 5.852 10.234 5.578 1 94.88 74 VAL B CA 1
ATOM 1987 C C . VAL B 1 74 ? 6.43 11.039 6.738 1 94.88 74 VAL B C 1
ATOM 1989 O O . VAL B 1 74 ? 6.043 10.852 7.891 1 94.88 74 VAL B O 1
ATOM 1992 N N . SER B 1 75 ? 7.391 11.93 6.359 1 93.81 75 SER B N 1
ATOM 1993 C CA . SER B 1 75 ? 8.062 12.648 7.438 1 93.81 75 SER B CA 1
ATOM 1994 C C . SER B 1 75 ? 8.805 13.867 6.906 1 93.81 75 SER B C 1
ATOM 1996 O O . SER B 1 75 ? 9 14.008 5.695 1 93.81 75 SER B O 1
ATOM 1998 N N . ARG B 1 76 ? 9.117 14.648 7.883 1 92.75 76 ARG B N 1
ATOM 1999 C CA . ARG B 1 76 ? 10.008 15.781 7.637 1 92.75 76 ARG B CA 1
ATOM 2000 C C . ARG B 1 76 ? 11.094 15.859 8.703 1 92.75 76 ARG B C 1
ATOM 2002 O O . ARG B 1 76 ? 10.805 15.789 9.898 1 92.75 76 ARG B O 1
ATOM 2009 N N . ASN B 1 77 ? 12.32 15.891 8.227 1 90 77 ASN B N 1
ATOM 2010 C CA . ASN B 1 77 ? 13.477 16.172 9.078 1 90 77 ASN B CA 1
ATOM 2011 C C . ASN B 1 77 ? 14.266 17.375 8.57 1 90 77 ASN B C 1
ATOM 2013 O O . ASN B 1 77 ? 15.07 17.25 7.648 1 90 77 ASN B O 1
ATOM 2017 N N . ARG B 1 78 ? 13.969 18.5 9.25 1 87.38 78 ARG B N 1
ATOM 2018 C CA . ARG B 1 78 ? 14.539 19.766 8.781 1 87.38 78 ARG B CA 1
ATOM 2019 C C . ARG B 1 78 ? 14.141 20.031 7.332 1 87.38 78 ARG B C 1
ATOM 2021 O O . ARG B 1 78 ? 12.953 20.141 7.023 1 87.38 78 ARG B O 1
ATOM 2028 N N . SER B 1 79 ? 15.031 20.047 6.406 1 91.06 79 SER B N 1
ATOM 2029 C CA . SER B 1 79 ? 14.719 20.391 5.023 1 91.06 79 SER B CA 1
ATOM 2030 C C . SER B 1 79 ? 14.648 19.141 4.148 1 91.06 79 SER B C 1
ATOM 2032 O O . SER B 1 79 ? 14.75 19.234 2.924 1 91.06 79 SER B O 1
ATOM 2034 N N . VAL B 1 80 ? 14.508 17.953 4.867 1 95.44 80 VAL B N 1
ATOM 2035 C CA . VAL B 1 80 ? 14.375 16.703 4.133 1 95.44 80 VAL B CA 1
ATOM 2036 C C . VAL B 1 80 ? 12.953 16.156 4.281 1 95.44 80 VAL B C 1
ATOM 2038 O O . VAL B 1 80 ? 12.508 15.852 5.391 1 95.44 80 VAL B O 1
ATOM 2041 N N . TYR B 1 81 ? 12.281 16.141 3.15 1 96.5 81 TYR B N 1
ATOM 2042 C CA . TYR B 1 81 ? 10.922 15.617 3.123 1 96.5 81 TYR B CA 1
ATOM 2043 C C . TYR B 1 81 ? 10.883 14.211 2.527 1 96.5 81 TYR B C 1
ATOM 2045 O O . TYR B 1 81 ? 11.406 13.984 1.435 1 96.5 81 TYR B O 1
ATOM 2053 N N . THR B 1 82 ? 10.227 13.242 3.217 1 97.56 82 THR B N 1
ATOM 2054 C CA . THR B 1 82 ? 10.125 11.867 2.738 1 97.56 82 THR B CA 1
ATOM 2055 C C . THR B 1 82 ? 8.703 11.547 2.301 1 97.56 82 THR B C 1
ATOM 2057 O O . THR B 1 82 ? 7.746 11.805 3.039 1 97.56 82 THR B O 1
ATOM 2060 N N . PHE B 1 83 ? 8.57 11.086 1.098 1 97.69 83 PHE B N 1
ATOM 2061 C CA . PHE B 1 83 ? 7.305 10.625 0.549 1 97.69 83 PHE B CA 1
ATOM 2062 C C . PHE B 1 83 ? 7.371 9.141 0.207 1 97.69 83 PHE B C 1
ATOM 2064 O O . PHE B 1 83 ? 8.445 8.617 -0.108 1 97.69 83 PHE B O 1
ATOM 2071 N N . GLU B 1 84 ? 6.195 8.5 0.302 1 97.75 84 GLU B N 1
ATOM 2072 C CA . GLU B 1 84 ? 6.113 7.086 -0.056 1 97.75 84 GLU B CA 1
ATOM 2073 C C . GLU B 1 84 ? 4.961 6.828 -1.022 1 97.75 84 GLU B C 1
ATOM 2075 O O . GLU B 1 84 ? 3.918 7.48 -0.943 1 97.75 84 GLU B O 1
ATOM 2080 N N . LYS B 1 85 ? 5.164 5.93 -1.932 1 97.5 85 LYS B N 1
ATOM 2081 C CA . LYS B 1 85 ? 4.121 5.477 -2.852 1 97.5 85 LYS B CA 1
ATOM 2082 C C . LYS B 1 85 ? 4.125 3.957 -2.975 1 97.5 85 LYS B C 1
ATOM 2084 O O . LYS B 1 85 ? 5.188 3.338 -3.074 1 97.5 85 LYS B O 1
ATOM 2089 N N . LYS B 1 86 ? 2.988 3.395 -2.857 1 96.25 86 LYS B N 1
ATOM 2090 C CA . LYS B 1 86 ? 2.834 1.962 -3.098 1 96.25 86 LYS B CA 1
ATOM 2091 C C . LYS B 1 86 ? 2.541 1.681 -4.57 1 96.25 86 LYS B C 1
ATOM 2093 O O . LYS B 1 86 ? 1.639 2.285 -5.152 1 96.25 86 LYS B O 1
ATOM 2098 N N . ILE B 1 87 ? 3.309 0.798 -5.168 1 96.56 87 ILE B N 1
ATOM 2099 C CA . ILE B 1 87 ? 3.18 0.441 -6.578 1 96.56 87 ILE B CA 1
ATOM 2100 C C . ILE B 1 87 ? 2.615 -0.971 -6.703 1 96.56 87 ILE B C 1
ATOM 2102 O O . ILE B 1 87 ? 3.209 -1.932 -6.207 1 96.56 87 ILE B O 1
ATOM 2106 N N . ASN B 1 88 ? 1.479 -1.068 -7.359 1 95.81 88 ASN B N 1
ATOM 2107 C CA . ASN B 1 88 ? 0.85 -2.373 -7.527 1 95.81 88 ASN B CA 1
ATOM 2108 C C . ASN B 1 88 ? 1.422 -3.121 -8.727 1 95.81 88 ASN B C 1
ATOM 2110 O O . ASN B 1 88 ? 0.674 -3.592 -9.586 1 95.81 88 ASN B O 1
ATOM 2114 N N . ASP B 1 89 ? 2.746 -3.195 -8.82 1 96.75 89 ASP B N 1
ATOM 2115 C CA . ASP B 1 89 ? 3.516 -3.889 -9.844 1 96.75 89 ASP B CA 1
ATOM 2116 C C . ASP B 1 89 ? 4.875 -4.332 -9.305 1 96.75 89 ASP B C 1
ATOM 2118 O O . ASP B 1 89 ? 5.246 -3.984 -8.188 1 96.75 89 ASP B O 1
ATOM 2122 N N . LEU B 1 90 ? 5.547 -5.156 -10.102 1 97.31 90 LEU B N 1
ATOM 2123 C CA . LEU B 1 90 ? 6.914 -5.547 -9.773 1 97.31 90 LEU B CA 1
ATOM 2124 C C . LEU B 1 90 ? 7.879 -4.387 -9.977 1 97.31 90 LEU B C 1
ATOM 2126 O O . LEU B 1 90 ? 7.656 -3.533 -10.836 1 97.31 90 LEU B O 1
ATOM 2130 N N . SER B 1 91 ? 8.945 -4.352 -9.172 1 97.94 91 SER B N 1
ATOM 2131 C CA . SER B 1 91 ? 10.016 -3.391 -9.414 1 97.94 91 SER B CA 1
ATOM 2132 C C . SER B 1 91 ? 10.758 -3.709 -10.711 1 97.94 91 SER B C 1
ATOM 2134 O O . SER B 1 91 ? 10.703 -4.84 -11.203 1 97.94 91 SER B O 1
ATOM 2136 N N . PRO B 1 92 ? 11.539 -2.727 -11.266 1 97.81 92 PRO B N 1
ATOM 2137 C CA . PRO B 1 92 ? 12.383 -3.023 -12.43 1 97.81 92 PRO B CA 1
ATOM 2138 C C . PRO B 1 92 ? 13.359 -4.168 -12.172 1 97.81 92 PRO B C 1
ATOM 2140 O O . PRO B 1 92 ? 13.547 -5.031 -13.031 1 97.81 92 PRO B O 1
ATOM 2143 N N . HIS B 1 93 ? 13.93 -4.203 -11.039 1 97.94 93 HIS B N 1
ATOM 2144 C CA . HIS B 1 93 ? 14.867 -5.262 -10.688 1 97.94 93 HIS B CA 1
ATOM 2145 C C . HIS B 1 93 ? 14.188 -6.625 -10.68 1 97.94 93 HIS B C 1
ATOM 2147 O O . HIS B 1 93 ? 14.695 -7.582 -11.266 1 97.94 93 HIS B O 1
ATOM 2153 N N . CYS B 1 94 ? 13.047 -6.723 -10.047 1 98.12 94 CYS B N 1
ATOM 2154 C CA . CYS B 1 94 ? 12.32 -7.984 -9.977 1 98.12 94 CYS B CA 1
ATOM 2155 C C . CYS B 1 94 ? 11.898 -8.453 -11.367 1 98.12 94 CYS B C 1
ATOM 2157 O O . CYS B 1 94 ? 11.953 -9.648 -11.664 1 98.12 94 CYS B O 1
ATOM 2159 N N . LYS B 1 95 ? 11.438 -7.539 -12.18 1 98.19 95 LYS B N 1
ATOM 2160 C CA . LYS B 1 95 ? 11.031 -7.895 -13.539 1 98.19 95 LYS B CA 1
ATOM 2161 C C . LYS B 1 95 ? 12.172 -8.586 -14.289 1 98.19 95 LYS B C 1
ATOM 2163 O O . LYS B 1 95 ? 11.93 -9.43 -15.148 1 98.19 95 LYS B O 1
ATOM 2168 N N . GLU B 1 96 ? 13.375 -8.273 -13.891 1 97.62 96 GLU B N 1
ATOM 2169 C CA . GLU B 1 96 ? 14.539 -8.781 -14.617 1 97.62 96 GLU B CA 1
ATOM 2170 C C . GLU B 1 96 ? 15.125 -10.016 -13.945 1 97.62 96 GLU B C 1
ATOM 2172 O O . GLU B 1 96 ? 15.781 -10.828 -14.586 1 97.62 96 GLU B O 1
ATOM 2177 N N . ASN B 1 97 ? 14.805 -10.195 -12.609 1 97.75 97 ASN B N 1
ATOM 2178 C CA . ASN B 1 97 ? 15.672 -11.148 -11.93 1 97.75 97 ASN B CA 1
ATOM 2179 C C . ASN B 1 97 ? 14.867 -12.109 -11.055 1 97.75 97 ASN B C 1
ATOM 2181 O O . ASN B 1 97 ? 15.43 -13.047 -10.477 1 97.75 97 ASN B O 1
ATOM 2185 N N . ALA B 1 98 ? 13.602 -11.945 -10.93 1 98.38 98 ALA B N 1
ATOM 2186 C CA . ALA B 1 98 ? 12.859 -12.664 -9.891 1 98.38 98 ALA B CA 1
ATOM 2187 C C . ALA B 1 98 ? 12.352 -14 -10.414 1 98.38 98 ALA B C 1
ATOM 2189 O O . ALA B 1 98 ? 11.867 -14.094 -11.547 1 98.38 98 ALA B O 1
ATOM 2190 N N . TYR B 1 99 ? 12.461 -15.039 -9.609 1 98.44 99 TYR B N 1
ATOM 2191 C CA . TYR B 1 99 ? 11.953 -16.391 -9.852 1 98.44 99 TYR B CA 1
ATOM 2192 C C . TYR B 1 99 ? 11.18 -16.906 -8.648 1 98.44 99 TYR B C 1
ATOM 2194 O O . TYR B 1 99 ? 11.625 -16.75 -7.504 1 98.44 99 TYR B O 1
ATOM 2202 N N . PHE B 1 100 ? 10.102 -17.516 -8.945 1 98.25 100 PHE B N 1
ATOM 2203 C CA . PHE B 1 100 ? 9.469 -18.312 -7.898 1 98.25 100 PHE B CA 1
ATOM 2204 C C . PHE B 1 100 ? 10.094 -19.703 -7.832 1 98.25 100 PHE B C 1
ATOM 2206 O O . PHE B 1 100 ? 10.508 -20.266 -8.859 1 98.25 100 PHE B O 1
ATOM 2213 N N . GLY B 1 101 ? 10.062 -20.25 -6.641 1 97.25 101 GLY B N 1
ATOM 2214 C CA . GLY B 1 101 ? 10.555 -21.609 -6.461 1 97.25 101 GLY B CA 1
ATOM 2215 C C . GLY B 1 101 ? 10.234 -22.188 -5.094 1 97.25 101 GLY B C 1
ATOM 2216 O O . GLY B 1 101 ? 9.523 -21.562 -4.305 1 97.25 101 GLY B O 1
ATOM 2217 N N . LEU B 1 102 ? 10.766 -23.391 -4.961 1 95.38 102 LEU B N 1
ATOM 2218 C CA . LEU B 1 102 ? 10.594 -24.078 -3.688 1 95.38 102 LEU B CA 1
ATOM 2219 C C . LEU B 1 102 ? 11.695 -23.688 -2.707 1 95.38 102 LEU B C 1
ATOM 2221 O O . LEU B 1 102 ? 12.883 -23.844 -3.004 1 95.38 102 LEU B O 1
ATOM 2225 N N . GLY B 1 103 ? 11.219 -23.125 -1.531 1 94.12 103 GLY B N 1
ATOM 2226 C CA . GLY B 1 103 ? 12.18 -22.812 -0.483 1 94.12 103 GLY B CA 1
ATOM 2227 C C . GLY B 1 103 ? 12.75 -24.047 0.185 1 94.12 103 GLY B C 1
ATOM 2228 O O . GLY B 1 103 ? 12.258 -25.156 -0.022 1 94.12 103 GLY B O 1
ATOM 2229 N N . THR B 1 104 ? 13.734 -23.844 0.965 1 91.56 104 THR B N 1
ATOM 2230 C CA . THR B 1 104 ? 14.461 -24.938 1.609 1 91.56 104 THR B CA 1
ATOM 2231 C C . THR B 1 104 ? 13.539 -25.719 2.545 1 91.56 104 THR B C 1
ATOM 2233 O O . THR B 1 104 ? 13.742 -26.906 2.764 1 91.56 104 THR B O 1
ATOM 2236 N N . ASN B 1 105 ? 12.555 -25.078 3.023 1 91.69 105 ASN B N 1
ATOM 2237 C CA . ASN B 1 105 ? 11.641 -25.734 3.957 1 91.69 105 ASN B CA 1
ATOM 2238 C C . ASN B 1 105 ? 10.305 -26.062 3.303 1 91.69 105 ASN B C 1
ATOM 2240 O O . ASN B 1 105 ? 9.312 -26.281 3.994 1 91.69 105 ASN B O 1
ATOM 2244 N N . GLY B 1 106 ? 10.203 -25.922 2.037 1 92.94 106 GLY B N 1
ATOM 2245 C CA . GLY B 1 106 ? 9 -26.328 1.321 1 92.94 106 GLY B CA 1
ATOM 2246 C C . GLY B 1 106 ? 8.016 -25.188 1.125 1 92.94 106 GLY B C 1
ATOM 2247 O O . GLY B 1 106 ? 6.82 -25.422 0.956 1 92.94 106 GLY B O 1
ATOM 2248 N N . GLU B 1 107 ? 8.5 -23.953 1.238 1 95.62 107 GLU B N 1
ATOM 2249 C CA . GLU B 1 107 ? 7.637 -22.797 1.057 1 95.62 107 GLU B CA 1
ATOM 2250 C C . GLU B 1 107 ? 7.699 -22.281 -0.378 1 95.62 107 GLU B C 1
ATOM 2252 O O . GLU B 1 107 ? 8.75 -22.328 -1.017 1 95.62 107 GLU B O 1
ATOM 2257 N N . LEU B 1 108 ? 6.52 -21.875 -0.882 1 96.56 108 LEU B N 1
ATOM 2258 C CA . LEU B 1 108 ? 6.641 -21.047 -2.072 1 96.56 108 LEU B CA 1
ATOM 2259 C C . LEU B 1 108 ? 7.465 -19.797 -1.781 1 96.56 108 LEU B C 1
ATOM 2261 O O . LEU B 1 108 ? 7.191 -19.078 -0.818 1 96.56 108 LEU B O 1
ATOM 2265 N N . THR B 1 109 ? 8.484 -19.531 -2.559 1 97.12 109 THR B N 1
ATOM 2266 C CA . THR B 1 109 ? 9.453 -18.484 -2.27 1 97.12 109 THR B CA 1
ATOM 2267 C C . THR B 1 109 ? 9.805 -17.703 -3.537 1 97.12 109 THR B C 1
ATOM 2269 O O . THR B 1 109 ? 9.945 -18.297 -4.609 1 97.12 109 THR B O 1
ATOM 2272 N N . LEU B 1 110 ? 9.883 -16.422 -3.432 1 98.25 110 LEU B N 1
ATOM 2273 C CA . LEU B 1 110 ? 10.391 -15.555 -4.488 1 98.25 110 LEU B CA 1
ATOM 2274 C C . LEU B 1 110 ? 11.883 -15.305 -4.312 1 98.25 110 LEU B C 1
ATOM 2276 O O . LEU B 1 110 ? 12.328 -14.875 -3.244 1 98.25 110 LEU B O 1
ATOM 2280 N N . PHE B 1 111 ? 12.633 -15.547 -5.379 1 98.06 111 PHE B N 1
ATOM 2281 C CA . PHE B 1 111 ? 14.086 -15.438 -5.32 1 98.06 111 PHE B CA 1
ATOM 2282 C C . PHE B 1 111 ? 14.578 -14.336 -6.246 1 98.06 111 PHE B C 1
ATOM 2284 O O . PHE B 1 111 ? 13.992 -14.086 -7.301 1 98.06 111 PHE B O 1
ATOM 2291 N N . ASP B 1 112 ? 15.633 -13.703 -5.789 1 98.06 112 ASP B N 1
ATOM 2292 C CA . ASP B 1 112 ? 16.484 -12.93 -6.695 1 98.06 112 ASP B CA 1
ATOM 2293 C C . ASP B 1 112 ? 17.5 -13.828 -7.398 1 98.06 112 ASP B C 1
ATOM 2295 O O . ASP B 1 112 ? 18.562 -14.102 -6.859 1 98.06 112 ASP B O 1
ATOM 2299 N N . GLY B 1 113 ? 17.156 -14.242 -8.562 1 97.44 113 GLY B N 1
ATOM 2300 C CA . GLY B 1 113 ? 17.906 -15.305 -9.234 1 97.44 113 GLY B CA 1
ATOM 2301 C C . GLY B 1 113 ? 17.25 -16.672 -9.094 1 97.44 113 GLY B C 1
ATOM 2302 O O . GLY B 1 113 ? 16.172 -16.781 -8.516 1 97.44 113 GLY B O 1
ATOM 2303 N N . LEU B 1 114 ? 17.875 -17.672 -9.664 1 96.5 114 LEU B N 1
ATOM 2304 C CA . LEU B 1 114 ? 17.344 -19.031 -9.602 1 96.5 114 LEU B CA 1
ATOM 2305 C C . LEU B 1 114 ? 17.344 -19.547 -8.164 1 96.5 114 LEU B C 1
ATOM 2307 O O . LEU B 1 114 ? 18.219 -19.203 -7.379 1 96.5 114 LEU B O 1
ATOM 2311 N N . PRO B 1 115 ? 16.422 -20.359 -7.797 1 95.5 115 PRO B N 1
ATOM 2312 C CA . PRO B 1 115 ? 16.297 -20.844 -6.422 1 95.5 115 PRO B CA 1
ATOM 2313 C C . PRO B 1 115 ? 17.578 -21.484 -5.895 1 95.5 115 PRO B C 1
ATOM 2315 O O . PRO B 1 115 ? 17.875 -21.375 -4.703 1 95.5 115 PRO B O 1
ATOM 2318 N N . GLU B 1 116 ? 18.312 -22.156 -6.734 1 93.12 116 GLU B N 1
ATOM 2319 C CA . GLU B 1 116 ? 19.516 -22.859 -6.297 1 93.12 116 GLU B CA 1
ATOM 2320 C C . GLU B 1 116 ? 20.578 -21.875 -5.816 1 93.12 116 GLU B C 1
ATOM 2322 O O . GLU B 1 116 ? 21.281 -22.141 -4.836 1 93.12 116 GLU B O 1
ATOM 2327 N N . LYS B 1 117 ? 20.688 -20.75 -6.379 1 91.62 117 LYS B N 1
ATOM 2328 C CA . LYS B 1 117 ? 21.797 -19.859 -6.113 1 91.62 117 LYS B CA 1
ATOM 2329 C C . LYS B 1 117 ? 21.312 -18.469 -5.695 1 91.62 117 LYS B C 1
ATOM 2331 O O . LYS B 1 117 ? 22.062 -17.688 -5.121 1 91.62 117 LYS B O 1
ATOM 2336 N N . GLY B 1 118 ? 20.156 -18.266 -5.922 1 91.75 118 GLY B N 1
ATOM 2337 C CA . GLY B 1 118 ? 19.656 -16.906 -5.715 1 91.75 118 GLY B CA 1
ATOM 2338 C C . GLY B 1 118 ? 19.344 -16.609 -4.262 1 91.75 118 GLY B C 1
ATOM 2339 O O . GLY B 1 118 ? 19.266 -17.516 -3.434 1 91.75 118 GLY B O 1
ATOM 2340 N N . GLN B 1 119 ? 19.172 -15.336 -4.039 1 95.81 119 GLN B N 1
ATOM 2341 C CA . GLN B 1 119 ? 18.812 -14.875 -2.701 1 95.81 119 GLN B CA 1
ATOM 2342 C C . GLN B 1 119 ? 17.297 -14.797 -2.525 1 95.81 119 GLN B C 1
ATOM 2344 O O . GLN B 1 119 ? 16.578 -14.398 -3.447 1 95.81 119 GLN B O 1
ATOM 2349 N N . VAL B 1 120 ? 16.859 -15.086 -1.287 1 95.69 120 VAL B N 1
ATOM 2350 C CA . VAL B 1 120 ? 15.438 -15.016 -0.981 1 95.69 120 VAL B CA 1
ATOM 2351 C C . VAL B 1 120 ? 14.984 -13.562 -0.947 1 95.69 120 VAL B C 1
ATOM 2353 O O . VAL B 1 120 ? 15.555 -12.742 -0.223 1 95.69 120 VAL B O 1
ATOM 2356 N N . ILE B 1 121 ? 14.031 -13.289 -1.776 1 96.19 121 ILE B N 1
ATOM 2357 C CA . ILE B 1 121 ? 13.391 -11.984 -1.702 1 96.19 121 ILE B CA 1
ATOM 2358 C C . ILE B 1 121 ? 12.25 -12.023 -0.687 1 96.19 121 ILE B C 1
ATOM 2360 O O . ILE B 1 121 ? 12.188 -11.195 0.222 1 96.19 121 ILE B O 1
ATOM 2364 N N . GLN B 1 122 ? 11.398 -13 -0.878 1 94.44 122 GLN B N 1
ATOM 2365 C CA . GLN B 1 122 ? 10.234 -13.141 -0.015 1 94.44 122 GLN B CA 1
ATOM 2366 C C . GLN B 1 122 ? 9.773 -14.594 0.059 1 94.44 122 GLN B C 1
ATOM 2368 O O . GLN B 1 122 ? 9.773 -15.297 -0.95 1 94.44 122 GLN B O 1
ATOM 2373 N N . THR B 1 123 ? 9.383 -14.93 1.299 1 95.38 123 THR B N 1
ATOM 2374 C CA . THR B 1 123 ? 8.781 -16.25 1.512 1 95.38 123 THR B CA 1
ATOM 2375 C C . THR B 1 123 ? 7.273 -16.125 1.701 1 95.38 123 THR B C 1
ATOM 2377 O O . THR B 1 123 ? 6.801 -15.242 2.422 1 95.38 123 THR B O 1
ATOM 2380 N N . PHE B 1 124 ? 6.613 -17 1.062 1 94.06 124 PHE B N 1
ATOM 2381 C CA . PHE B 1 124 ? 5.16 -16.891 1.136 1 94.06 124 PHE B CA 1
ATOM 2382 C C . PHE B 1 124 ? 4.594 -17.984 2.051 1 94.06 124 PHE B C 1
ATOM 2384 O O . PHE B 1 124 ? 4.812 -17.953 3.262 1 94.06 124 PHE B O 1
ATOM 2391 N N . PHE B 1 125 ? 4.102 -19.016 1.624 1 94.12 125 PHE B N 1
ATOM 2392 C CA . PHE B 1 125 ? 3.443 -20.016 2.457 1 94.12 125 PHE B CA 1
ATOM 2393 C C . PHE B 1 125 ? 4.035 -21.391 2.217 1 94.12 125 PHE B C 1
ATOM 2395 O O . PHE B 1 125 ? 4.695 -21.625 1.201 1 94.12 125 PHE B O 1
ATOM 2402 N N . GLN B 1 126 ? 3.777 -22.234 3.217 1 94.75 126 GLN B N 1
ATOM 2403 C CA . GLN B 1 126 ? 4.246 -23.609 3.145 1 94.75 126 GLN B CA 1
ATOM 2404 C C . GLN B 1 126 ? 3.4 -24.438 2.176 1 94.75 126 GLN B C 1
ATOM 2406 O O . GLN B 1 126 ? 2.172 -24.312 2.166 1 94.75 126 GLN B O 1
ATOM 2411 N N . LEU B 1 127 ? 4.094 -25.188 1.367 1 95 127 LEU B N 1
ATOM 2412 C CA . LEU B 1 127 ? 3.408 -26.062 0.423 1 95 127 LEU B CA 1
ATOM 2413 C C . LEU B 1 127 ? 3.309 -27.484 0.969 1 95 127 LEU B C 1
ATOM 2415 O O . LEU B 1 127 ? 4.242 -27.969 1.614 1 95 127 LEU B O 1
ATOM 2419 N N . ASP B 1 128 ? 2.178 -28.031 0.786 1 93.75 128 ASP B N 1
ATOM 2420 C CA . ASP B 1 128 ? 2.039 -29.469 1.014 1 93.75 128 ASP B CA 1
ATOM 2421 C C . ASP B 1 128 ? 2.701 -30.266 -0.106 1 93.75 128 ASP B C 1
ATOM 2423 O O . ASP B 1 128 ? 2.07 -30.547 -1.124 1 93.75 128 ASP B O 1
ATOM 2427 N N . THR B 1 129 ? 3.852 -30.688 0.099 1 88.25 129 THR B N 1
ATOM 2428 C CA . THR B 1 129 ? 4.656 -31.297 -0.949 1 88.25 129 THR B CA 1
ATOM 2429 C C . THR B 1 129 ? 4.066 -32.656 -1.359 1 88.25 129 THR B C 1
ATOM 2431 O O . THR B 1 129 ? 4.18 -33.062 -2.518 1 88.25 129 THR B O 1
ATOM 2434 N N . GLY B 1 130 ? 3.518 -33.312 -0.399 1 89.44 130 GLY B N 1
ATOM 2435 C CA . GLY B 1 130 ? 2.846 -34.562 -0.754 1 89.44 130 GLY B CA 1
ATOM 2436 C C . GLY B 1 130 ? 1.693 -34.375 -1.721 1 89.44 130 GLY B C 1
ATOM 2437 O O . GLY B 1 130 ? 1.611 -35.031 -2.746 1 89.44 130 GLY B O 1
ATOM 2438 N N . LYS B 1 131 ? 0.926 -33.375 -1.324 1 91.5 131 LYS B N 1
ATOM 2439 C CA . LYS B 1 131 ? -0.201 -33.031 -2.188 1 91.5 131 LYS B CA 1
ATOM 2440 C C . LYS B 1 131 ? 0.278 -32.531 -3.549 1 91.5 131 LYS B C 1
ATOM 2442 O O . LYS B 1 131 ? -0.299 -32.875 -4.582 1 91.5 131 LYS B O 1
ATOM 2447 N N . LEU B 1 132 ? 1.313 -31.797 -3.611 1 90.75 132 LEU B N 1
ATOM 2448 C CA . LEU B 1 132 ? 1.9 -31.266 -4.84 1 90.75 132 LEU B CA 1
ATOM 2449 C C . LEU B 1 132 ? 2.363 -32.406 -5.746 1 90.75 132 LEU B C 1
ATOM 2451 O O . LEU B 1 132 ? 2.023 -32.438 -6.934 1 90.75 132 LEU B O 1
ATOM 2455 N N . GLU B 1 133 ? 3.02 -33.375 -5.215 1 89.38 133 GLU B N 1
ATOM 2456 C CA . GLU B 1 133 ? 3.629 -34.438 -5.973 1 89.38 133 GLU B CA 1
ATOM 2457 C C . GLU B 1 133 ? 2.568 -35.406 -6.535 1 89.38 133 GLU B C 1
ATOM 2459 O O . GLU B 1 133 ? 2.76 -36 -7.598 1 89.38 133 GLU B O 1
ATOM 2464 N N . SER B 1 134 ? 1.471 -35.469 -5.805 1 91.25 134 SER B N 1
ATOM 2465 C CA . SER B 1 134 ? 0.428 -36.406 -6.242 1 91.25 134 SER B CA 1
ATOM 2466 C C . SER B 1 134 ? -0.484 -35.75 -7.277 1 91.25 134 SER B C 1
ATOM 2468 O O . SER B 1 134 ? -1.122 -36.438 -8.07 1 91.25 134 SER B O 1
ATOM 2470 N N . SER B 1 135 ? -0.494 -34.406 -7.238 1 89.12 135 SER B N 1
ATOM 2471 C CA . SER B 1 135 ? -1.484 -33.719 -8.062 1 89.12 135 SER B CA 1
ATOM 2472 C C . SER B 1 135 ? -0.85 -33.125 -9.32 1 89.12 135 SER B C 1
ATOM 2474 O O . SER B 1 135 ? -1.521 -32.969 -10.336 1 89.12 135 SER B O 1
ATOM 2476 N N . LEU B 1 136 ? 0.401 -32.781 -9.281 1 88.25 136 LEU B N 1
ATOM 2477 C CA . LEU B 1 136 ? 1.032 -32.094 -10.398 1 88.25 136 LEU B CA 1
ATOM 2478 C C . LEU B 1 136 ? 1.906 -33.031 -11.203 1 88.25 136 LEU B C 1
ATOM 2480 O O . LEU B 1 136 ? 2.576 -33.906 -10.641 1 88.25 136 LEU B O 1
ATOM 2484 N N . PRO B 1 137 ? 1.895 -32.812 -12.547 1 91.06 137 PRO B N 1
ATOM 2485 C CA . PRO B 1 137 ? 2.859 -33.562 -13.359 1 91.06 137 PRO B CA 1
ATOM 2486 C C . PRO B 1 137 ? 4.305 -33.281 -12.953 1 91.06 137 PRO B C 1
ATOM 2488 O O . PRO B 1 137 ? 4.617 -32.219 -12.445 1 91.06 137 PRO B O 1
ATOM 2491 N N . ARG B 1 138 ? 5.188 -34.281 -13.273 1 90.56 138 ARG B N 1
ATOM 2492 C CA . ARG B 1 138 ? 6.598 -34.188 -12.906 1 90.56 138 ARG B CA 1
ATOM 2493 C C . ARG B 1 138 ? 7.23 -32.938 -13.547 1 90.56 138 ARG B C 1
ATOM 2495 O O . ARG B 1 138 ? 8.078 -32.281 -12.93 1 90.56 138 ARG B O 1
ATOM 2502 N N . GLU B 1 139 ? 6.809 -32.594 -14.719 1 91.5 139 GLU B N 1
ATOM 2503 C CA . GLU B 1 139 ? 7.355 -31.469 -15.438 1 91.5 139 GLU B CA 1
ATOM 2504 C C . GLU B 1 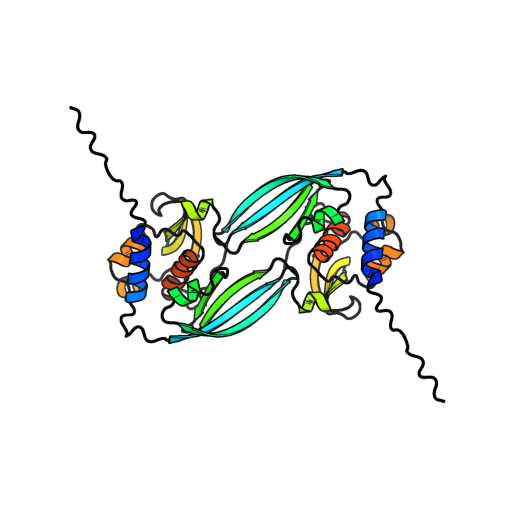139 ? 7.074 -30.156 -14.695 1 91.5 139 GLU B C 1
ATOM 2506 O O . GLU B 1 139 ? 7.949 -29.297 -14.602 1 91.5 139 GLU B O 1
ATOM 2511 N N . GLU B 1 140 ? 5.891 -30.047 -14.156 1 88.31 140 GLU B N 1
ATOM 2512 C CA . GLU B 1 140 ? 5.504 -28.828 -13.43 1 88.31 140 GLU B CA 1
ATOM 2513 C C . GLU B 1 140 ? 6.254 -28.719 -12.109 1 88.31 140 GLU B C 1
ATOM 2515 O O . GLU B 1 140 ? 6.66 -27.625 -11.711 1 88.31 140 GLU B O 1
ATOM 2520 N N . LEU B 1 141 ? 6.379 -29.859 -11.531 1 90.94 141 LEU B N 1
ATOM 2521 C CA . LEU B 1 141 ? 7.145 -29.891 -10.289 1 90.94 141 LEU B CA 1
ATOM 2522 C C . LEU B 1 141 ? 8.594 -29.484 -10.523 1 90.94 141 LEU B C 1
ATOM 2524 O O . LEU B 1 141 ? 9.172 -28.75 -9.727 1 90.94 141 LEU B O 1
ATOM 2528 N N . ASN B 1 142 ? 9.133 -29.953 -11.602 1 93 142 ASN B N 1
ATOM 2529 C CA . ASN B 1 142 ? 10.508 -29.609 -11.953 1 93 142 ASN B CA 1
ATOM 2530 C C . ASN B 1 142 ? 10.656 -28.109 -12.195 1 93 142 ASN B C 1
ATOM 2532 O O . ASN B 1 142 ? 11.672 -27.516 -11.82 1 93 142 ASN B O 1
ATOM 2536 N N . LEU B 1 143 ? 9.648 -27.516 -12.789 1 93.56 143 LEU B N 1
ATOM 2537 C CA . LEU B 1 143 ? 9.688 -26.078 -13.016 1 93.56 143 LEU B CA 1
ATOM 2538 C C . LEU B 1 143 ? 9.75 -25.312 -11.695 1 93.56 143 LEU B C 1
ATOM 2540 O O . LEU B 1 143 ? 10.508 -24.359 -11.562 1 93.56 143 LEU B O 1
ATOM 2544 N N . LEU B 1 144 ? 8.938 -25.75 -10.781 1 94.62 144 LEU B N 1
ATOM 2545 C CA . LEU B 1 144 ? 8.93 -25.109 -9.469 1 94.62 144 LEU B CA 1
ATOM 2546 C C . LEU B 1 144 ? 10.281 -25.25 -8.781 1 94.62 144 LEU B C 1
ATOM 2548 O O . LEU B 1 144 ? 10.758 -24.312 -8.133 1 94.62 144 LEU B O 1
ATOM 2552 N N . ARG B 1 145 ? 10.922 -26.375 -8.938 1 93.62 145 ARG B N 1
ATOM 2553 C CA . ARG B 1 145 ? 12.211 -26.641 -8.305 1 93.62 145 ARG B CA 1
ATOM 2554 C C . ARG B 1 145 ? 13.32 -25.844 -8.977 1 93.62 145 ARG B C 1
ATOM 2556 O O . ARG B 1 145 ? 14.211 -25.312 -8.305 1 93.62 145 ARG B O 1
ATOM 2563 N N . GLN B 1 146 ? 13.289 -25.719 -10.266 1 95.38 146 GLN B N 1
ATOM 2564 C CA . GLN B 1 146 ? 14.328 -25.031 -11.016 1 95.38 146 GLN B CA 1
ATOM 2565 C C . GLN B 1 146 ? 14.133 -23.516 -10.953 1 95.38 146 GLN B C 1
ATOM 2567 O O . GLN B 1 146 ? 15.094 -22.75 -11.086 1 95.38 146 GLN B O 1
ATOM 2572 N N . GLY B 1 147 ? 12.883 -23.109 -10.789 1 97.56 147 GLY B N 1
ATOM 2573 C CA . GLY B 1 147 ? 12.523 -21.688 -10.758 1 97.56 147 GLY B CA 1
ATOM 2574 C C . GLY B 1 147 ? 11.609 -21.281 -11.898 1 97.56 147 GLY B C 1
ATOM 2575 O O . GLY B 1 147 ? 11.789 -21.734 -13.039 1 97.56 147 GLY B O 1
ATOM 2576 N N . ILE B 1 148 ? 10.633 -20.531 -11.609 1 97.31 148 ILE B N 1
ATOM 2577 C CA . ILE B 1 148 ? 9.703 -19.969 -12.586 1 97.31 148 ILE B CA 1
ATOM 2578 C C . ILE B 1 148 ? 9.898 -18.469 -12.695 1 97.31 148 ILE B C 1
ATOM 2580 O O . ILE B 1 148 ? 9.609 -17.719 -11.75 1 97.31 148 ILE B O 1
ATOM 2584 N N . ARG B 1 149 ? 10.32 -18.016 -13.82 1 97.56 149 ARG B N 1
ATOM 2585 C CA . ARG B 1 149 ? 10.578 -16.594 -14.039 1 97.56 149 ARG B CA 1
ATOM 2586 C C . ARG B 1 149 ? 9.273 -15.805 -14.117 1 97.56 149 ARG B C 1
ATOM 2588 O O . ARG B 1 149 ? 8.32 -16.234 -14.766 1 97.56 149 ARG B O 1
ATOM 2595 N N . ILE B 1 150 ? 9.25 -14.656 -13.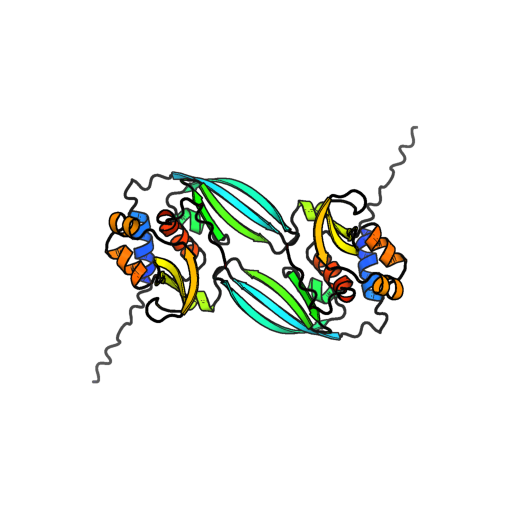414 1 96.88 150 ILE B N 1
ATOM 2596 C CA . ILE B 1 150 ? 8.109 -13.758 -13.562 1 96.88 150 ILE B CA 1
ATOM 2597 C C . ILE B 1 150 ? 8.586 -12.398 -14.055 1 96.88 150 ILE B C 1
ATOM 2599 O O . ILE B 1 150 ? 9.672 -11.945 -13.688 1 96.88 150 ILE B O 1
ATOM 2603 N N . THR B 1 151 ? 7.676 -11.75 -14.836 1 96.31 151 THR B N 1
ATOM 2604 C CA . THR B 1 151 ? 8.125 -10.492 -15.43 1 96.31 151 THR B CA 1
ATOM 2605 C C . THR B 1 151 ? 7.109 -9.383 -15.188 1 96.31 151 THR B C 1
ATOM 2607 O O . THR B 1 151 ? 7.359 -8.219 -15.508 1 96.31 151 THR B O 1
ATOM 2610 N N . ASP B 1 152 ? 5.945 -9.75 -14.742 1 94.81 152 ASP B N 1
ATOM 2611 C CA . ASP B 1 152 ? 4.941 -8.727 -14.461 1 94.81 152 ASP B CA 1
ATOM 2612 C C . ASP B 1 152 ? 3.99 -9.188 -13.359 1 94.81 152 ASP B C 1
ATOM 2614 O O . ASP B 1 152 ? 4.098 -10.312 -12.867 1 94.81 152 ASP B O 1
ATOM 2618 N N . ALA B 1 153 ? 3.129 -8.305 -13.016 1 94.75 153 ALA B N 1
ATOM 2619 C CA . ALA B 1 153 ? 2.227 -8.547 -11.891 1 94.75 153 ALA B CA 1
ATOM 2620 C C . ALA B 1 153 ? 1.273 -9.695 -12.195 1 94.75 153 ALA B C 1
ATOM 2622 O O . ALA B 1 153 ? 0.918 -10.469 -11.297 1 94.75 153 ALA B O 1
ATOM 2623 N N . ALA B 1 154 ? 0.821 -9.797 -13.438 1 92.69 154 ALA B N 1
ATOM 2624 C CA . ALA B 1 154 ? -0.107 -10.867 -13.797 1 92.69 154 ALA B CA 1
ATOM 2625 C C . ALA B 1 154 ? 0.53 -12.242 -13.594 1 92.69 154 ALA B C 1
ATOM 2627 O O . ALA B 1 154 ? -0.091 -13.141 -13.016 1 92.69 154 ALA B O 1
ATOM 2628 N N . GLU B 1 155 ? 1.736 -12.359 -14.016 1 94 155 GLU B N 1
ATOM 2629 C CA . GLU B 1 155 ? 2.457 -13.617 -13.812 1 94 155 GLU B CA 1
ATOM 2630 C C . GLU B 1 155 ? 2.695 -13.883 -12.328 1 94 155 GLU B C 1
ATOM 2632 O O . GLU B 1 155 ? 2.51 -15 -11.852 1 94 155 GLU B O 1
ATOM 2637 N N . TYR B 1 156 ? 3.133 -12.844 -11.625 1 96.69 156 TYR B N 1
ATOM 2638 C CA . TYR B 1 156 ? 3.326 -12.906 -10.18 1 96.69 156 TYR B CA 1
ATOM 2639 C C . TYR B 1 156 ? 2.082 -13.445 -9.484 1 96.69 156 TYR B C 1
ATOM 2641 O O . TYR B 1 156 ? 2.148 -14.453 -8.773 1 96.69 156 TYR B O 1
ATOM 2649 N N . ASN B 1 157 ? 1.002 -12.898 -9.797 1 96 157 ASN B N 1
ATOM 2650 C CA . ASN B 1 157 ? -0.268 -13.289 -9.195 1 96 157 ASN B CA 1
ATOM 2651 C C . ASN B 1 157 ? -0.689 -14.688 -9.641 1 96 157 ASN B C 1
ATOM 2653 O O . ASN B 1 157 ? -1.279 -15.438 -8.867 1 96 157 ASN B O 1
ATOM 2657 N N . SER B 1 158 ? -0.393 -15.008 -10.867 1 93.56 158 SER B N 1
ATOM 2658 C CA . SER B 1 158 ? -0.764 -16.312 -11.422 1 93.56 158 SER B CA 1
ATOM 2659 C C . SER B 1 158 ? -0.072 -17.438 -10.672 1 93.56 158 SER B C 1
ATOM 2661 O O . SER B 1 158 ? -0.704 -18.453 -10.328 1 93.56 158 SER B O 1
ATOM 2663 N N . ILE B 1 159 ? 1.205 -17.25 -10.391 1 94.81 159 ILE B N 1
ATOM 2664 C CA . ILE B 1 159 ? 1.966 -18.281 -9.695 1 94.81 159 ILE B CA 1
ATOM 2665 C C . ILE B 1 159 ? 1.436 -18.453 -8.273 1 94.81 159 ILE B C 1
ATOM 2667 O O . ILE B 1 159 ? 1.189 -19.562 -7.82 1 94.81 159 ILE B O 1
ATOM 2671 N N . ILE B 1 160 ? 1.223 -17.406 -7.605 1 94.81 160 ILE B N 1
ATOM 2672 C CA . ILE B 1 160 ? 0.723 -17.453 -6.234 1 94.81 160 ILE B CA 1
ATOM 2673 C C . ILE B 1 160 ? -0.652 -18.125 -6.211 1 94.81 160 ILE B C 1
ATOM 2675 O O . ILE B 1 160 ? -0.912 -19 -5.387 1 94.81 160 ILE B O 1
ATOM 2679 N N . SER B 1 161 ? -1.519 -17.719 -7.098 1 92.44 161 SER B N 1
ATOM 2680 C CA . SER B 1 161 ? -2.861 -18.281 -7.176 1 92.44 161 SER B CA 1
ATOM 2681 C C . SER B 1 161 ? -2.816 -19.781 -7.441 1 92.44 161 SER B C 1
ATOM 2683 O O . SER B 1 161 ? -3.559 -20.547 -6.828 1 92.44 161 SER B O 1
ATOM 2685 N N . THR B 1 162 ? -1.968 -20.234 -8.305 1 90.56 162 THR B N 1
ATOM 2686 C CA . THR B 1 162 ? -1.844 -21.641 -8.68 1 90.56 162 THR B CA 1
ATOM 2687 C C . THR B 1 162 ? -1.401 -22.484 -7.484 1 90.56 162 THR B C 1
ATOM 2689 O O . THR B 1 162 ? -2.031 -23.484 -7.164 1 90.56 162 THR B O 1
ATOM 2692 N N . TYR B 1 163 ? -0.452 -21.984 -6.812 1 92.75 163 TYR B N 1
ATOM 2693 C CA . TYR B 1 163 ? 0.16 -22.828 -5.793 1 92.75 163 TYR B CA 1
ATOM 2694 C C . TYR B 1 163 ? -0.516 -22.641 -4.441 1 92.75 163 TYR B C 1
ATOM 2696 O O . TYR B 1 163 ? -0.296 -23.406 -3.51 1 92.75 163 TYR B O 1
ATOM 2704 N N . SER B 1 164 ? -1.305 -21.609 -4.332 1 91.31 164 SER B N 1
ATOM 2705 C CA . SER B 1 164 ? -2.047 -21.391 -3.092 1 91.31 164 SER B CA 1
ATOM 2706 C C . SER B 1 164 ? -2.947 -22.594 -2.783 1 91.31 164 SER B C 1
ATOM 2708 O O . SER B 1 164 ? -3.268 -22.844 -1.621 1 91.31 164 SER B O 1
ATOM 2710 N N . GLU B 1 165 ? -3.383 -23.391 -3.754 1 86.69 165 GLU B N 1
ATOM 2711 C CA . GLU B 1 165 ? -4.23 -24.562 -3.578 1 86.69 165 GLU B CA 1
ATOM 2712 C C . GLU B 1 165 ? -3.49 -25.688 -2.84 1 86.69 165 GLU B C 1
ATOM 2714 O O . GLU B 1 165 ? -4.113 -26.594 -2.299 1 86.69 165 GLU B O 1
ATOM 2719 N N . PHE B 1 166 ? -2.258 -25.609 -2.865 1 91.5 166 PHE B N 1
ATOM 2720 C CA . PHE B 1 166 ? -1.444 -26.656 -2.264 1 91.5 166 PHE B CA 1
ATOM 2721 C C . PHE B 1 166 ? -0.863 -26.188 -0.933 1 91.5 166 PHE B C 1
ATOM 2723 O O . PHE B 1 166 ? 0.059 -26.812 -0.404 1 91.5 166 PHE B O 1
ATOM 2730 N N . SER B 1 167 ? -1.355 -25.047 -0.389 1 89.38 167 SER B N 1
ATOM 2731 C CA . SER B 1 167 ? -0.877 -24.547 0.9 1 89.38 167 SER B CA 1
ATOM 2732 C C . SER B 1 167 ? -1.346 -25.453 2.039 1 89.38 167 SER B C 1
ATOM 2734 O O . SER B 1 167 ? -2.426 -26.047 1.967 1 89.38 167 SER B O 1
ATOM 2736 N N . ASN B 1 168 ? -0.498 -25.812 2.998 1 78.31 168 ASN B N 1
ATOM 2737 C CA . ASN B 1 168 ? -0.862 -26.641 4.145 1 78.31 168 ASN B CA 1
ATOM 2738 C C . ASN B 1 168 ? -1.945 -25.984 4.992 1 78.31 168 ASN B C 1
ATOM 2740 O O . ASN B 1 168 ? -2.713 -26.656 5.672 1 78.31 168 ASN B O 1
ATOM 2744 N N . ASP B 1 169 ? -1.73 -24.75 5.324 1 61.75 169 ASP B N 1
ATOM 2745 C CA . ASP B 1 169 ? -2.623 -24.141 6.305 1 61.75 169 ASP B CA 1
ATOM 2746 C C . ASP B 1 169 ? -4.043 -24.016 5.754 1 61.75 169 ASP B C 1
ATOM 2748 O O . ASP B 1 169 ? -4.242 -23.594 4.613 1 61.75 169 ASP B O 1
ATOM 2752 N N . ASP B 1 170 ? -4.934 -24.969 6.098 1 53.41 170 ASP B N 1
ATOM 2753 C CA . ASP B 1 170 ? -6.359 -24.719 5.93 1 53.41 170 ASP B CA 1
ATOM 2754 C C . ASP B 1 170 ? -6.652 -23.219 5.941 1 53.41 170 ASP B C 1
ATOM 2756 O O . ASP B 1 170 ? -7.812 -22.812 5.871 1 53.41 170 ASP B O 1
ATOM 2760 N N . GLN B 1 171 ? -5.695 -22.484 6.379 1 50.22 171 GLN B N 1
ATOM 2761 C CA . GLN B 1 171 ? -6.055 -21.078 6.582 1 50.22 171 GLN B CA 1
ATOM 2762 C C . GLN B 1 171 ? -6 -20.297 5.27 1 50.22 171 GLN B C 1
ATOM 2764 O O . GLN B 1 171 ? -5.266 -20.672 4.352 1 50.22 171 GLN B O 1
ATOM 2769 N N . GLU B 1 172 ? -6.957 -19.656 4.953 1 51.59 172 GLU B N 1
ATOM 2770 C CA . GLU B 1 172 ? -7.043 -18.719 3.84 1 51.59 172 GLU B CA 1
ATOM 2771 C C . GLU B 1 172 ? -5.668 -18.188 3.465 1 51.59 172 GLU B C 1
ATOM 2773 O O . GLU B 1 172 ? -4.965 -17.625 4.309 1 51.59 172 GLU B O 1
ATOM 2778 N N . ALA B 1 173 ? -5.035 -18.969 2.428 1 50.88 173 ALA B N 1
ATOM 2779 C CA . ALA B 1 173 ? -3.699 -18.609 1.967 1 50.88 173 ALA B CA 1
ATOM 2780 C C . ALA B 1 173 ? -3.553 -17.094 1.844 1 50.88 173 ALA B C 1
ATOM 2782 O O . ALA B 1 173 ? -4.105 -16.484 0.927 1 50.88 173 ALA B O 1
ATOM 2783 N N . THR B 1 174 ? -3.498 -16.297 3.02 1 51.03 174 THR B N 1
ATOM 2784 C CA . THR B 1 174 ? -3.25 -14.867 2.982 1 51.03 174 THR B CA 1
ATOM 2785 C C . THR B 1 174 ? -1.802 -14.578 2.596 1 51.03 174 THR B C 1
ATOM 2787 O O . THR B 1 174 ? -0.873 -15.133 3.188 1 51.03 174 THR B O 1
ATOM 2790 N N . VAL B 1 175 ? -1.551 -14.141 1.33 1 53.5 175 VAL B N 1
ATOM 2791 C CA . VAL B 1 175 ? -0.25 -13.648 0.89 1 53.5 175 VAL B CA 1
ATOM 2792 C C . VAL B 1 175 ? 0.27 -12.602 1.876 1 53.5 175 VAL B C 1
ATOM 2794 O O . VAL B 1 175 ? -0.326 -11.539 2.029 1 53.5 175 VAL B O 1
ATOM 2797 N N . ARG B 1 176 ? 0.948 -12.977 3.02 1 47.22 176 ARG B N 1
ATOM 2798 C CA . ARG B 1 176 ? 1.53 -12.016 3.951 1 47.22 176 ARG B CA 1
ATOM 2799 C C . ARG B 1 176 ? 2.799 -11.398 3.377 1 47.22 176 ARG B C 1
ATOM 2801 O O . ARG B 1 176 ? 3.688 -12.109 2.904 1 47.22 176 ARG B O 1
ATOM 2808 N N . LEU B 1 177 ? 2.756 -10.211 2.988 1 41.47 177 LEU B N 1
ATOM 2809 C CA . LEU B 1 177 ? 3.984 -9.492 2.68 1 41.47 177 LEU B CA 1
ATOM 2810 C C . LEU B 1 177 ? 4.816 -9.273 3.939 1 41.47 177 LEU B C 1
ATOM 2812 O O . LEU B 1 177 ? 4.332 -8.703 4.918 1 41.47 177 LEU B O 1
ATOM 2816 N N . LYS B 1 178 ? 5.68 -10.242 4.285 1 38.44 178 LYS B N 1
ATOM 2817 C CA . LYS B 1 178 ? 6.531 -9.953 5.434 1 38.44 178 LYS B CA 1
ATOM 2818 C C . LYS B 1 178 ? 7.457 -8.773 5.145 1 38.44 178 LYS B C 1
ATOM 2820 O O . LYS B 1 178 ? 7.926 -8.609 4.016 1 38.44 178 LYS B O 1
#

Nearest PDB structures (foldseek):
  7xt1-assembly1_A  TM=9.063E-01  e=1.841E-15  Bacillus subtilis subsp. subtilis str. 168
  5y3t-assembly1_A  TM=3.557E-01  e=5.368E-02  Mus musculus
  4dxf-assembly1_A  TM=4.992E-01  e=1.468E+00  Staphylococcus aureus subsp. aureus str. Newman
  3u7z-assembly2_B  TM=4.785E-01  e=2.548E+00  Mediterraneibacter gnavus ATCC 29149
  5d3d-assembly1_A  TM=3.586E-01  e=2.397E+00  Staphylococcus aureus subsp. aureus NCTC 8325

Solvent-accessible surface area (backbone atoms only — not comparable to full-atom values): 19691 Å² total; per-residue (Å²): 136,84,81,77,78,78,78,78,78,76,75,73,68,61,57,62,59,51,51,53,50,48,62,59,46,68,58,66,68,78,80,54,67,42,78,31,40,36,38,42,34,38,37,24,65,69,65,52,71,47,78,45,78,44,81,42,77,33,67,41,69,65,55,50,40,54,73,43,54,59,43,41,65,39,38,66,58,90,58,34,37,33,30,37,34,76,40,64,33,53,43,76,66,42,38,74,37,26,14,36,18,58,36,97,84,39,20,43,23,35,13,49,31,46,47,89,77,30,46,80,66,40,67,64,50,50,42,31,59,69,59,42,64,74,71,45,56,70,70,59,51,48,37,36,56,58,30,40,77,34,64,43,47,41,51,50,37,48,53,50,61,62,52,47,77,34,38,58,61,88,50,76,52,65,68,57,84,122,136,84,81,80,77,78,79,78,74,74,75,74,69,62,56,62,59,52,50,53,49,48,61,58,46,68,60,66,68,76,80,55,68,41,77,31,39,34,37,42,33,38,39,25,66,66,68,51,71,48,77,46,79,44,81,42,76,32,66,40,68,66,55,49,40,54,74,42,55,58,42,42,66,40,37,70,58,89,57,35,38,33,31,37,35,75,41,65,31,54,44,75,65,42,36,74,37,26,15,36,18,57,36,97,84,40,21,44,24,36,15,48,31,45,47,88,76,31,47,80,65,41,66,63,50,49,43,32,61,68,59,42,63,75,71,44,57,70,69,60,52,47,38,36,58,59,30,39,77,33,62,42,47,41,50,49,36,48,53,52,61,63,51,45,78,35,38,59,61,89,50,75,51,64,68,57,84,121

Organism: Aneurinibacillus migulanus (NCBI:txid47500)

Foldseek 3Di:
DPPPPPPPPPPCPVVVVVVVVVVQCVVVDDLPWDKAKEWEWEAEPLGDIDIDIDIDTDSTVVRVCVVPPQWAWDDDDPRYTYTYHYDDKDDPQLLPAWWWAAAPQQFTFIFRHWRVPTHTSDTFAHFQVVVVVVPDDPVVNVCRHGTDRDRMNVRVVVVCVVRLVRGPPPPDSPRDSD/DPPPPPPPPPPCPVVVVVVVVVVQCVVVDDLPWDKAKEWEWEAEPLGDIDIDIDIDTDSTVVRVCVVPPQWAWDDDDPRYTYTYHYDDKDDPQLLPAWWWAAAPQQFTFIFRHWRVPTHTSDTFAHFPVVVVVVPDDPVVNVCRHGTDRDRMNVRVVVVCVVRLVRGPPPPDSPRDSD